Protein AF-A0AAQ4DH46-F1 (afdb_monomer)

InterPro domains:
  IPR059010 Transmembrane protein 179/179B [PF26158] (30-168)

Foldseek 3Di:
DVVVVVVVVVLVVLLVVLVVLLVVLVVVVVVVVVLCVLLVDDPQFAQFQKQWAWAQDPVPLFIDTPPVPIRTDDSVLVVLLNCLSVVSNVVSVVSNVVSVVLPDDPPDDDPVNPVVVVVVVVVNVVVVVVSVVSVVVSVVRRVNRVVNSLVSVVVNCVVRRQDPVRDHGHHPRVSVVVVNVVVVVVDDPVPDDDPVPCPDDPPVVVVLVVVVVVCVVVVDDQFDKDWDDDPPPQDIDIDHDHPPPPVPLVVQVVVCVVLPHPDSDDADPVSVVSSVVSVVVNVPD

Sequence (285 aa):
MPEHRNLSVWRATHVLIYVCSIGTSLGALLSYRNMNSSLETTMGKCMLYTHPWVELNVKTGNCRIDLARTEWGGDGLCNFVLFALLASFVYGIISVWFFIMCAPSRSVPEDDSIVHVWKIVPPATALSTLLALLTFIMAWLVTSGVNTFFHELEARVQRNCTTRAGGPAAWENDSVATLYNERLTTQDDNFNVAFNDSKKSLDGPKTLKKLQEKVQEQTAPNNTIFYLFTNTNTSAAVVTFDPQGNSHHFARNAMSLIFGSIRQWGFDRSDKKYMKQTFARCHGN

Radius of gyration: 26.5 Å; Cα contacts (8 Å, |Δi|>4): 219; chains: 1; bounding box: 58×56×71 Å

Solvent-accessible surface area (backbone atoms only — not comparable to full-atom values): 16488 Å² total; per-residue (Å²): 126,71,66,65,59,52,53,54,51,53,51,53,50,50,45,50,53,30,52,51,46,29,52,52,30,51,49,51,51,50,52,51,50,48,55,44,53,50,68,70,48,63,95,85,63,19,65,47,54,18,49,62,31,54,43,53,39,85,88,79,68,23,29,41,72,42,75,86,71,29,46,62,22,59,58,69,58,46,52,48,44,52,47,48,37,50,51,49,31,54,46,23,52,53,51,41,51,50,56,60,70,68,48,80,64,98,81,66,78,70,84,68,55,64,73,56,50,67,70,49,47,58,62,52,49,54,52,51,52,52,49,53,50,49,49,49,53,39,51,51,52,50,55,51,14,48,50,48,22,52,55,42,37,50,60,35,41,63,71,52,31,56,44,99,82,73,48,82,61,47,53,69,47,65,56,55,41,51,59,51,48,63,54,51,76,74,60,76,89,79,78,74,81,84,58,94,84,51,92,86,57,86,54,61,70,64,50,52,49,54,49,50,55,48,52,67,72,65,72,60,60,94,75,56,76,48,78,47,79,50,98,56,100,57,51,75,52,79,55,78,62,65,96,82,76,66,55,68,63,51,56,48,40,52,49,24,50,78,46,73,30,94,49,76,89,62,76,52,77,63,42,52,50,47,34,49,52,54,51,41,58,52,68,75,111

Mean predicted aligned error: 15.35 Å

pLDDT: mean 75.09, std 15.21, range [40.09, 94.75]

Organism: Amblyomma americanum (NCBI:txid6943)

Secondary structure (DSSP, 8-state):
-HHHHHHHHHHHHHHHHHHHHHHHHHHHHHHHHHHHHHTT--TT-EEEEEE--EEE-TTT--EEE-TTT-EEEPHHHHHHHHHHHHHHHHHHHHHHHHHHHTSPPTTS-GGGHHHHHHHHHHHHHHHHHHHHHHHHHHHHHHHHHHHHHHHHHHHHHHHHS--TT-PPPPBSSHHHHHHHHHHHTT--TT-----TT-SSS--HHHHHHHHHHHHHHTTPPTTPEEEEE-SSTT-EEEEE--TTS-HHHHHHHHHHHHTT---SS---HHHHHHH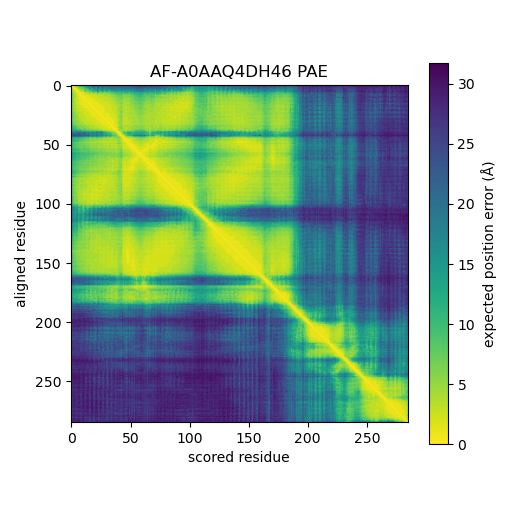HHHHHHHTT-

Structure (mmCIF, N/CA/C/O backbone):
data_AF-A0AAQ4DH46-F1
#
_entry.id   AF-A0AAQ4DH46-F1
#
loop_
_atom_site.group_PDB
_atom_site.id
_atom_site.type_symbol
_atom_site.label_atom_id
_atom_site.label_alt_id
_atom_site.label_comp_id
_atom_site.label_asym_id
_atom_site.label_entity_id
_atom_site.label_seq_id
_atom_site.pdbx_PDB_ins_code
_atom_site.Cartn_x
_atom_site.Cartn_y
_atom_site.Cartn_z
_atom_site.occupancy
_atom_site.B_iso_or_equiv
_atom_site.auth_seq_id
_atom_site.auth_comp_id
_atom_site.auth_asym_id
_atom_site.auth_atom_id
_atom_site.pdbx_PDB_model_num
ATOM 1 N N . MET A 1 1 ? 23.635 17.558 -35.532 1.00 49.00 1 MET A N 1
ATOM 2 C CA . MET A 1 1 ? 24.055 17.402 -34.116 1.00 49.00 1 MET A CA 1
ATOM 3 C C . MET A 1 1 ? 22.956 17.463 -33.026 1.00 49.00 1 MET A C 1
ATOM 5 O O . MET A 1 1 ? 23.300 17.122 -31.900 1.00 49.00 1 MET A O 1
ATOM 9 N N . PRO A 1 2 ? 21.665 17.808 -33.253 1.00 57.28 2 PRO A N 1
ATOM 10 C CA . PRO A 1 2 ? 20.650 17.721 -32.182 1.00 57.28 2 PRO A CA 1
ATOM 11 C C . PRO A 1 2 ? 20.177 16.284 -31.867 1.00 57.28 2 PRO A C 1
ATOM 13 O O . PRO A 1 2 ? 19.697 16.025 -30.767 1.00 57.28 2 PRO A O 1
ATOM 16 N N . GLU A 1 3 ? 20.357 15.339 -32.792 1.00 59.88 3 GLU A N 1
ATOM 17 C CA . GLU A 1 3 ? 19.870 13.953 -32.676 1.00 59.88 3 GLU A CA 1
ATOM 18 C C . GLU A 1 3 ? 20.561 13.136 -31.570 1.00 59.88 3 GLU A C 1
ATOM 20 O O . GLU A 1 3 ? 19.896 12.477 -30.770 1.00 59.88 3 GLU A O 1
ATOM 25 N N . HIS A 1 4 ? 21.888 13.254 -31.437 1.00 60.03 4 HIS A N 1
ATOM 26 C CA . HIS A 1 4 ? 22.664 12.530 -30.416 1.00 60.03 4 HIS A CA 1
ATOM 27 C C . HIS A 1 4 ? 22.323 12.930 -28.982 1.00 60.03 4 HIS A C 1
ATOM 29 O O . HIS A 1 4 ? 22.273 12.088 -28.081 1.00 60.03 4 HIS A O 1
ATOM 35 N N . ARG A 1 5 ? 22.049 14.221 -28.756 1.00 68.31 5 ARG A N 1
ATOM 36 C CA . ARG A 1 5 ? 21.669 14.716 -27.427 1.00 68.31 5 ARG A CA 1
ATOM 37 C C . ARG A 1 5 ? 20.327 14.130 -26.991 1.00 68.31 5 ARG A C 1
ATOM 39 O O . ARG A 1 5 ? 20.172 13.770 -25.827 1.00 68.31 5 ARG A O 1
ATOM 46 N N . ASN A 1 6 ? 19.392 13.983 -27.927 1.00 74.75 6 ASN A N 1
ATOM 47 C CA . ASN A 1 6 ? 18.064 13.442 -27.651 1.00 74.75 6 ASN A CA 1
ATOM 48 C C . ASN A 1 6 ? 18.115 11.943 -27.311 1.00 74.75 6 ASN A C 1
ATOM 50 O O . ASN A 1 6 ? 17.430 11.513 -26.387 1.00 74.75 6 ASN A O 1
ATOM 54 N N . LEU A 1 7 ? 18.983 11.168 -27.973 1.00 72.25 7 LEU A N 1
ATOM 55 C CA . LEU A 1 7 ? 19.179 9.739 -27.687 1.00 72.25 7 LEU A CA 1
ATOM 56 C C . LEU A 1 7 ? 19.767 9.484 -26.291 1.00 72.25 7 LEU A C 1
ATOM 58 O O . LEU A 1 7 ? 19.299 8.600 -25.574 1.00 72.25 7 LEU A O 1
ATOM 62 N N . SER A 1 8 ? 20.775 10.262 -25.886 1.00 77.38 8 SER A N 1
ATOM 63 C CA . SER A 1 8 ? 21.389 10.135 -24.556 1.00 77.38 8 SER A CA 1
ATOM 64 C C . SER A 1 8 ? 20.397 10.461 -23.434 1.00 77.38 8 SER A C 1
ATOM 66 O O . SER A 1 8 ? 20.253 9.688 -22.485 1.00 77.38 8 SER A O 1
ATOM 68 N N . VAL A 1 9 ? 19.643 11.558 -23.583 1.00 83.12 9 VAL A N 1
ATOM 69 C CA . VAL A 1 9 ? 18.596 11.947 -22.626 1.00 83.12 9 VAL A CA 1
ATOM 70 C C . VAL A 1 9 ? 17.508 10.878 -22.550 1.00 83.12 9 VAL A C 1
ATOM 72 O O . VAL A 1 9 ? 17.160 10.450 -21.456 1.00 83.12 9 VAL A O 1
ATOM 75 N N . TRP A 1 10 ? 17.026 10.383 -23.694 1.00 79.75 10 TRP A N 1
ATOM 76 C CA . TRP A 1 10 ? 16.004 9.337 -23.748 1.00 79.75 10 TRP A CA 1
ATOM 77 C C . TRP A 1 10 ? 16.427 8.067 -22.997 1.00 79.75 10 TRP A C 1
ATOM 79 O O . TRP A 1 10 ? 15.645 7.529 -22.210 1.00 79.75 10 TRP A O 1
ATOM 89 N N . ARG A 1 11 ? 17.676 7.616 -23.174 1.00 78.56 11 ARG A N 1
ATOM 90 C CA . ARG A 1 11 ? 18.222 6.458 -22.446 1.00 78.56 11 ARG A CA 1
ATOM 91 C C . ARG A 1 11 ? 18.302 6.712 -20.946 1.00 78.56 11 ARG A C 1
ATOM 93 O O . ARG A 1 11 ? 17.847 5.875 -20.170 1.00 78.56 11 ARG A O 1
ATOM 100 N N . ALA A 1 12 ? 18.842 7.863 -20.543 1.00 85.31 12 ALA A N 1
ATOM 101 C CA . ALA A 1 12 ? 18.939 8.236 -19.135 1.00 85.31 12 ALA A CA 1
ATOM 102 C C . ALA A 1 12 ? 17.554 8.267 -18.467 1.00 85.31 12 ALA A C 1
ATOM 104 O O . ALA A 1 12 ? 17.392 7.756 -17.360 1.00 85.31 12 ALA A O 1
ATOM 105 N N . THR A 1 13 ? 16.540 8.784 -19.166 1.00 85.25 13 THR A N 1
ATOM 106 C CA . THR A 1 13 ? 15.151 8.777 -18.696 1.00 85.25 13 THR A CA 1
ATOM 107 C C . THR A 1 13 ? 14.614 7.357 -18.508 1.00 85.25 13 THR A C 1
ATOM 109 O O . THR A 1 13 ? 14.038 7.079 -17.461 1.00 85.25 13 THR A O 1
ATOM 112 N N . HIS A 1 14 ? 14.831 6.438 -19.457 1.00 83.19 14 HIS A N 1
ATOM 113 C CA . HIS A 1 14 ? 14.371 5.047 -19.320 1.00 83.19 14 HIS A CA 1
ATOM 114 C C . HIS A 1 14 ? 15.037 4.336 -18.144 1.00 83.19 14 HIS A C 1
ATOM 116 O O . HIS A 1 14 ? 14.348 3.720 -17.334 1.00 83.19 14 HIS A O 1
ATOM 122 N N . VAL A 1 15 ? 16.361 4.460 -18.008 1.00 87.19 15 VAL A N 1
ATOM 123 C CA . VAL A 1 15 ? 17.099 3.873 -16.879 1.00 87.19 15 VAL A CA 1
ATOM 124 C C . VAL A 1 15 ? 16.559 4.405 -15.552 1.00 87.19 15 VAL A C 1
ATOM 126 O O . VAL A 1 15 ? 16.298 3.617 -14.648 1.00 87.19 15 VAL A O 1
ATOM 129 N N . LEU A 1 16 ? 16.321 5.716 -15.446 1.00 89.44 16 LEU A N 1
ATOM 130 C CA . LEU A 1 16 ? 15.764 6.321 -14.237 1.00 89.44 16 LEU A CA 1
ATOM 131 C C . LEU A 1 16 ? 14.358 5.788 -13.926 1.00 89.44 16 LEU A C 1
ATOM 133 O O . LEU A 1 16 ? 14.096 5.424 -12.784 1.00 89.44 16 LEU A O 1
ATOM 137 N N . ILE A 1 17 ? 13.483 5.673 -14.931 1.00 86.69 17 ILE A N 1
ATOM 138 C CA . ILE A 1 17 ? 12.136 5.104 -14.766 1.00 86.69 17 ILE A CA 1
ATOM 139 C C . ILE A 1 17 ? 12.212 3.666 -14.241 1.00 86.69 17 ILE A C 1
ATOM 141 O O . ILE A 1 17 ? 11.520 3.334 -13.279 1.00 86.69 17 ILE A O 1
ATOM 145 N N . TYR A 1 18 ? 13.066 2.819 -14.821 1.00 87.88 18 TYR A N 1
ATOM 146 C CA . TYR A 1 18 ? 13.197 1.434 -14.367 1.00 87.88 18 TYR A CA 1
ATOM 147 C C . TYR A 1 18 ? 13.798 1.329 -12.964 1.00 87.88 18 TYR A C 1
ATOM 149 O O . TYR A 1 18 ? 13.312 0.533 -12.166 1.00 87.88 18 TYR A O 1
ATOM 157 N N . VAL A 1 19 ? 14.790 2.154 -12.617 1.00 90.81 19 VAL A N 1
ATOM 158 C CA . VAL A 1 19 ? 15.341 2.206 -11.252 1.00 90.81 19 VAL A CA 1
ATOM 159 C C . VAL A 1 19 ? 14.270 2.629 -10.245 1.00 90.81 19 VAL A C 1
ATOM 161 O O . VAL A 1 19 ? 14.136 1.998 -9.195 1.00 90.81 19 VAL A O 1
ATOM 164 N N . CYS A 1 20 ? 13.457 3.636 -10.574 1.00 88.50 20 CYS A N 1
ATOM 165 C CA . CYS A 1 20 ? 12.306 4.009 -9.756 1.00 88.50 20 CYS A CA 1
ATOM 166 C C . CYS A 1 20 ? 11.315 2.845 -9.623 1.00 88.50 20 CYS A C 1
ATOM 168 O O . CYS A 1 20 ? 10.881 2.565 -8.512 1.00 88.50 20 CYS A O 1
ATOM 170 N N . SER A 1 21 ? 11.013 2.130 -10.712 1.00 87.88 21 SER A N 1
ATOM 171 C CA . SER A 1 21 ? 10.126 0.956 -10.705 1.00 87.88 21 SER A CA 1
ATOM 172 C C . SER A 1 21 ? 10.649 -0.179 -9.820 1.00 87.88 21 SER A C 1
ATOM 174 O O . SER A 1 21 ? 9.876 -0.818 -9.107 1.00 87.88 21 SER A O 1
ATOM 176 N N . ILE A 1 22 ? 11.961 -0.433 -9.829 1.00 90.38 22 ILE A N 1
ATOM 177 C CA . ILE A 1 22 ? 12.611 -1.408 -8.940 1.00 90.38 22 ILE A CA 1
ATOM 178 C C . ILE A 1 22 ? 12.431 -0.973 -7.483 1.00 90.38 22 ILE A C 1
ATOM 180 O O . ILE A 1 22 ? 11.994 -1.770 -6.652 1.00 90.38 22 ILE A O 1
ATOM 184 N N . GLY A 1 23 ? 12.732 0.294 -7.183 1.00 90.75 23 GLY A N 1
ATOM 185 C CA . GLY A 1 23 ? 12.616 0.853 -5.838 1.00 90.75 23 GLY A CA 1
ATOM 186 C C . GLY A 1 23 ? 11.186 0.805 -5.299 1.00 90.75 23 GLY A C 1
ATOM 187 O O . GLY A 1 23 ? 10.972 0.360 -4.173 1.00 90.75 23 GLY A O 1
ATOM 188 N N . THR A 1 24 ? 10.196 1.195 -6.106 1.00 88.31 24 THR A N 1
ATOM 189 C CA . THR A 1 24 ? 8.781 1.147 -5.711 1.00 88.31 24 THR A CA 1
ATOM 190 C C . THR A 1 24 ? 8.278 -0.284 -5.559 1.00 88.31 24 THR A C 1
ATOM 192 O O . THR A 1 24 ? 7.563 -0.560 -4.602 1.00 88.31 24 THR A O 1
ATOM 195 N N . SER A 1 25 ? 8.685 -1.212 -6.433 1.00 88.88 25 SER A N 1
ATOM 196 C CA . SER A 1 25 ? 8.299 -2.628 -6.327 1.00 88.88 25 SER A CA 1
ATOM 197 C C . SER A 1 25 ? 8.875 -3.275 -5.064 1.00 88.88 25 SER A C 1
ATOM 199 O O . SER A 1 25 ? 8.163 -3.988 -4.359 1.00 88.88 25 SER A O 1
ATOM 201 N N . LEU A 1 26 ? 10.140 -2.987 -4.735 1.00 90.06 26 LEU A N 1
ATOM 202 C CA . LEU A 1 26 ? 10.772 -3.461 -3.502 1.00 90.06 26 LEU A CA 1
ATOM 203 C C . LEU A 1 26 ? 10.108 -2.849 -2.263 1.00 90.06 26 LEU A C 1
ATOM 205 O O . LEU A 1 26 ? 9.804 -3.572 -1.317 1.00 90.06 26 LEU A O 1
ATOM 209 N N . GLY A 1 27 ? 9.844 -1.540 -2.282 1.00 89.81 27 GLY A N 1
ATOM 210 C CA . GLY A 1 27 ? 9.128 -0.853 -1.208 1.00 89.81 27 GLY A CA 1
ATOM 211 C C . GLY A 1 27 ? 7.743 -1.454 -0.975 1.00 89.81 27 GLY A C 1
ATOM 212 O O . GLY A 1 27 ? 7.423 -1.826 0.148 1.00 89.81 27 GLY A O 1
ATOM 213 N N . ALA A 1 28 ? 6.962 -1.649 -2.039 1.00 87.62 28 ALA A N 1
ATOM 214 C CA . ALA A 1 28 ? 5.643 -2.270 -1.965 1.00 87.62 28 ALA A CA 1
ATOM 215 C C . ALA A 1 28 ? 5.703 -3.709 -1.429 1.00 87.62 28 ALA A C 1
ATOM 217 O O . ALA A 1 28 ? 4.886 -4.077 -0.589 1.00 87.62 28 ALA A O 1
ATOM 218 N N . LEU A 1 29 ? 6.691 -4.507 -1.850 1.00 87.12 29 LEU A N 1
ATOM 219 C CA . LEU A 1 29 ? 6.891 -5.867 -1.345 1.00 87.12 29 LEU A CA 1
ATOM 220 C C . LEU A 1 29 ? 7.207 -5.879 0.157 1.00 87.12 29 LEU A C 1
ATOM 222 O O . LEU A 1 29 ? 6.647 -6.686 0.900 1.00 87.12 29 LEU A O 1
ATOM 226 N N . LEU A 1 30 ? 8.088 -4.982 0.609 1.00 89.44 30 LEU A N 1
ATOM 227 C CA . LEU A 1 30 ? 8.442 -4.850 2.021 1.00 89.44 30 LEU A CA 1
ATOM 228 C C . LEU A 1 30 ? 7.252 -4.365 2.852 1.00 89.44 30 LEU A C 1
ATOM 230 O O . LEU A 1 30 ? 6.969 -4.963 3.886 1.00 89.44 30 LEU A O 1
ATOM 234 N N . SER A 1 31 ? 6.519 -3.349 2.389 1.00 88.06 31 SER A N 1
ATOM 235 C CA . SER A 1 31 ? 5.307 -2.855 3.053 1.00 88.06 31 SER A CA 1
ATOM 236 C C . SER A 1 31 ? 4.237 -3.938 3.149 1.00 88.06 31 SER A C 1
ATOM 238 O O . SER A 1 31 ? 3.673 -4.146 4.220 1.00 88.06 31 SER A O 1
ATOM 240 N N . TYR A 1 32 ? 4.001 -4.674 2.061 1.00 84.31 32 TYR A N 1
ATOM 241 C CA . TYR A 1 32 ? 3.041 -5.772 2.035 1.00 84.31 32 TYR A CA 1
ATOM 242 C C . TYR A 1 32 ? 3.432 -6.886 3.015 1.00 84.31 32 TYR A C 1
ATOM 244 O O . TYR A 1 32 ? 2.607 -7.352 3.799 1.00 84.31 32 TYR A O 1
ATOM 252 N N . ARG A 1 33 ? 4.712 -7.274 3.034 1.00 84.25 33 ARG A N 1
ATOM 253 C CA . ARG A 1 33 ? 5.225 -8.286 3.964 1.00 84.25 33 ARG A CA 1
ATOM 254 C C . ARG A 1 33 ? 5.163 -7.824 5.419 1.00 84.25 33 ARG A C 1
ATOM 256 O O . ARG A 1 33 ? 4.822 -8.627 6.282 1.00 84.25 33 ARG A O 1
ATOM 263 N N . ASN A 1 34 ? 5.481 -6.558 5.684 1.00 85.00 34 ASN A N 1
ATOM 264 C CA . ASN A 1 34 ? 5.406 -5.978 7.021 1.00 85.00 34 ASN A CA 1
ATOM 265 C C . ASN A 1 34 ? 3.963 -5.993 7.535 1.00 85.00 34 ASN A C 1
ATOM 267 O O . ASN A 1 34 ? 3.711 -6.505 8.617 1.00 85.00 34 ASN A O 1
ATOM 271 N N . MET A 1 35 ? 3.012 -5.548 6.710 1.00 80.81 35 MET A N 1
ATOM 272 C CA . MET A 1 35 ? 1.585 -5.586 7.029 1.00 80.81 35 MET A CA 1
ATOM 273 C C . MET A 1 35 ? 1.096 -7.015 7.315 1.00 80.81 35 MET A C 1
ATOM 275 O O . MET A 1 35 ? 0.406 -7.246 8.305 1.00 80.81 35 MET A O 1
ATOM 279 N N . ASN A 1 36 ? 1.511 -7.992 6.501 1.00 80.00 36 ASN A N 1
ATOM 280 C CA . ASN A 1 36 ? 1.147 -9.395 6.715 1.00 80.00 36 ASN A CA 1
ATOM 281 C C . ASN A 1 36 ? 1.734 -9.959 8.023 1.00 80.00 36 ASN A C 1
ATOM 283 O O . ASN A 1 36 ? 1.078 -10.727 8.728 1.00 80.00 36 ASN A O 1
ATOM 287 N N . SER A 1 37 ? 2.959 -9.543 8.367 1.00 80.81 37 SER A N 1
ATOM 288 C CA . SER A 1 37 ? 3.618 -9.897 9.627 1.00 80.81 37 SER A CA 1
ATOM 289 C C . SER A 1 37 ? 2.942 -9.260 10.843 1.00 80.81 37 SER A C 1
ATOM 291 O O . SER A 1 37 ? 2.858 -9.910 11.881 1.00 80.81 37 SER A O 1
ATOM 293 N N . SER A 1 38 ? 2.456 -8.018 10.737 1.00 78.00 38 SER A N 1
ATOM 294 C CA . SER A 1 38 ? 1.770 -7.318 11.833 1.00 78.00 38 SER A CA 1
ATOM 295 C C . SER A 1 38 ? 0.478 -8.009 12.262 1.00 78.00 38 SER A C 1
ATOM 297 O O . SER A 1 38 ? 0.108 -7.921 13.428 1.00 78.00 38 SER A O 1
ATOM 299 N N . LEU A 1 39 ? -0.189 -8.721 11.352 1.00 74.38 39 LEU A N 1
ATOM 300 C CA . LEU A 1 39 ? -1.404 -9.482 11.654 1.00 74.38 39 LEU A CA 1
ATOM 301 C C . LEU A 1 39 ? -1.131 -10.880 12.235 1.00 74.38 39 LEU A C 1
ATOM 303 O O . LEU A 1 39 ? -2.067 -11.666 12.357 1.00 74.38 39 LEU A O 1
ATOM 307 N N . GLU A 1 40 ? 0.132 -11.218 12.535 1.00 70.19 40 GLU A N 1
ATOM 308 C CA . GLU A 1 40 ? 0.567 -12.557 12.982 1.00 70.19 40 GLU A CA 1
ATOM 309 C C . GLU A 1 40 ? 0.062 -13.694 12.084 1.00 70.19 40 GLU A C 1
ATOM 311 O O . GLU A 1 40 ? -0.009 -14.864 12.471 1.00 70.19 40 GLU A O 1
ATOM 316 N N . THR A 1 41 ? -0.289 -13.363 10.843 1.00 62.47 41 THR A N 1
ATOM 317 C CA . THR A 1 41 ? -0.767 -14.361 9.907 1.00 62.47 41 THR A CA 1
ATOM 318 C C . THR A 1 41 ? 0.405 -15.250 9.549 1.00 62.47 41 THR A C 1
ATOM 320 O O . THR A 1 41 ? 1.448 -14.801 9.066 1.00 62.47 41 THR A O 1
ATOM 323 N N . THR A 1 42 ? 0.246 -16.549 9.788 1.00 60.50 42 THR A N 1
ATOM 324 C CA . THR A 1 42 ? 1.109 -17.524 9.130 1.00 60.50 42 THR A CA 1
ATOM 325 C C . THR A 1 42 ? 1.043 -17.240 7.628 1.00 60.50 42 THR A C 1
ATOM 327 O O . THR A 1 42 ? -0.031 -16.965 7.096 1.00 60.50 42 THR A O 1
ATOM 330 N N . MET A 1 43 ? 2.204 -17.247 6.963 1.00 54.22 43 MET A N 1
ATOM 331 C CA . MET A 1 43 ? 2.473 -16.744 5.597 1.00 54.22 43 MET A CA 1
ATOM 332 C C . MET A 1 43 ? 1.544 -17.254 4.468 1.00 54.22 43 MET A C 1
ATOM 334 O O . MET A 1 43 ? 1.752 -16.902 3.313 1.00 54.22 43 MET A O 1
ATOM 338 N N . GLY A 1 44 ? 0.545 -18.085 4.769 1.00 68.00 44 GLY A N 1
ATOM 339 C CA . GLY A 1 44 ? -0.424 -18.633 3.827 1.00 68.00 44 GLY A CA 1
ATOM 340 C C . GLY A 1 44 ? -1.820 -18.011 3.877 1.00 68.00 44 GLY A C 1
ATOM 341 O O . GLY A 1 44 ? -2.727 -18.615 3.324 1.00 68.00 44 GLY A O 1
ATOM 342 N N . LYS A 1 45 ? -2.046 -16.877 4.556 1.00 84.75 45 LYS A N 1
ATOM 343 C CA . LYS A 1 45 ? -3.357 -16.203 4.551 1.00 84.75 45 LYS A CA 1
ATOM 344 C C . LYS A 1 45 ? -3.310 -14.873 3.805 1.00 84.75 45 LYS A C 1
ATOM 346 O O . LYS A 1 45 ? -2.385 -14.087 3.979 1.00 84.75 45 LYS A O 1
ATOM 351 N N . CYS A 1 46 ? -4.313 -14.638 2.961 1.00 89.62 46 CYS A N 1
ATOM 352 C CA . CYS A 1 46 ? -4.400 -13.450 2.124 1.00 89.62 46 CYS A CA 1
ATOM 353 C C . CYS A 1 46 ? -5.231 -12.362 2.808 1.00 89.62 46 CYS A C 1
ATOM 355 O O . CYS A 1 46 ? -6.441 -12.511 2.929 1.00 89.62 46 CYS A O 1
ATOM 357 N N . MET A 1 47 ? -4.600 -11.258 3.219 1.00 89.31 47 MET A N 1
ATOM 358 C CA . MET A 1 47 ? -5.287 -10.136 3.880 1.00 89.31 47 MET A CA 1
ATOM 359 C C . MET A 1 47 ? -6.248 -9.372 2.949 1.00 89.31 47 MET A C 1
ATOM 361 O O . MET A 1 47 ? -7.219 -8.766 3.401 1.00 89.31 47 MET A O 1
ATOM 365 N N . LEU A 1 48 ? -6.003 -9.379 1.639 1.00 92.00 48 LEU A N 1
ATOM 366 C CA . LEU A 1 48 ? -6.809 -8.617 0.683 1.00 92.00 48 LEU A CA 1
ATOM 367 C C . LEU A 1 48 ? -8.248 -9.144 0.639 1.00 92.00 48 LEU A C 1
ATOM 369 O O . LEU A 1 48 ? -8.447 -10.341 0.452 1.00 92.00 48 LEU A O 1
ATOM 373 N N . TYR A 1 49 ? -9.234 -8.249 0.778 1.00 94.25 49 TYR A N 1
ATOM 374 C CA . TYR A 1 49 ? -10.662 -8.603 0.863 1.00 94.25 49 TYR A CA 1
ATOM 375 C C . TYR A 1 49 ? -10.989 -9.571 2.013 1.00 94.25 49 TYR A C 1
ATOM 377 O O . TYR A 1 49 ? -11.915 -10.370 1.918 1.00 94.25 49 TYR A O 1
ATOM 385 N N . THR A 1 50 ? -10.218 -9.520 3.100 1.00 93.00 50 THR A N 1
ATOM 386 C CA . THR A 1 50 ? -10.503 -10.302 4.308 1.00 93.00 50 THR A CA 1
ATOM 387 C C . THR A 1 50 ? -11.674 -9.699 5.075 1.00 93.00 50 THR A C 1
ATOM 389 O O . THR A 1 50 ? -11.751 -8.479 5.229 1.00 93.00 50 THR A O 1
ATOM 392 N N . HIS A 1 51 ? -12.533 -10.558 5.626 1.00 94.75 51 HIS A N 1
ATOM 393 C CA . HIS A 1 51 ? -13.573 -10.179 6.579 1.00 94.75 51 HIS A CA 1
ATOM 394 C C . HIS A 1 51 ? -13.119 -10.550 8.004 1.00 94.75 51 HIS A C 1
ATOM 396 O O . HIS A 1 51 ? -13.340 -11.684 8.449 1.00 94.75 51 HIS A O 1
ATOM 402 N N . PRO A 1 52 ? -12.456 -9.627 8.736 1.00 93.25 52 PRO A N 1
ATOM 403 C CA . PRO A 1 52 ? -11.885 -9.922 10.049 1.00 93.25 52 PRO A CA 1
ATOM 404 C C . PRO A 1 52 ? -12.972 -10.293 11.056 1.00 93.25 52 PRO A C 1
ATOM 406 O O . PRO A 1 52 ? -14.013 -9.648 11.125 1.00 93.25 52 PRO A O 1
ATOM 409 N N . TRP A 1 53 ? -12.756 -11.312 11.883 1.00 94.06 53 TRP A N 1
ATOM 410 C CA . TRP A 1 53 ? -13.640 -11.580 13.020 1.00 94.06 53 TRP A CA 1
ATOM 411 C C . TRP A 1 53 ? -13.093 -10.877 14.260 1.00 94.06 53 TRP A C 1
ATOM 413 O O . TRP A 1 53 ? -11.997 -11.193 14.704 1.00 94.06 53 TRP A O 1
ATOM 423 N N . VAL A 1 54 ? -13.832 -9.913 14.811 1.00 93.69 54 VAL A N 1
ATOM 424 C CA . VAL A 1 54 ? -13.405 -9.143 15.992 1.00 93.69 54 VAL A CA 1
ATOM 425 C C . VAL A 1 54 ? -14.261 -9.538 17.183 1.00 93.69 54 VAL A C 1
ATOM 427 O O . VAL A 1 54 ? -15.490 -9.557 17.079 1.00 93.69 54 VAL A O 1
ATOM 430 N N . GLU A 1 55 ? -13.624 -9.823 18.313 1.00 92.81 55 GLU A N 1
ATOM 431 C CA . GLU A 1 55 ? -14.301 -10.162 19.560 1.00 92.81 55 GLU A CA 1
ATOM 432 C C . GLU A 1 55 ? -13.708 -9.424 20.763 1.00 92.81 55 GLU A C 1
ATOM 434 O O . GLU A 1 55 ? -12.524 -9.083 20.800 1.00 92.81 55 GLU A O 1
ATOM 439 N N . LEU A 1 56 ? -14.563 -9.188 21.757 1.00 92.00 56 LEU A N 1
ATOM 440 C CA . LEU A 1 56 ? -14.181 -8.622 23.041 1.00 92.00 56 LEU A CA 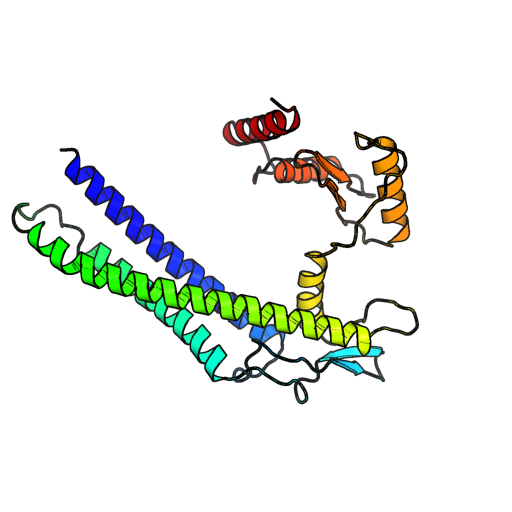1
ATOM 441 C C . LEU A 1 56 ? -13.740 -9.754 23.970 1.00 92.00 56 LEU A C 1
ATOM 443 O O . LEU A 1 56 ? -14.523 -10.648 24.304 1.00 92.00 56 LEU A O 1
ATOM 447 N N . ASN A 1 57 ? -12.494 -9.712 24.421 1.00 90.44 57 ASN A N 1
ATOM 448 C CA . ASN A 1 57 ? -11.996 -10.636 25.421 1.00 90.44 57 ASN A CA 1
ATOM 449 C C . ASN A 1 57 ? -12.668 -10.326 26.764 1.00 90.44 57 ASN A C 1
ATOM 451 O O . ASN A 1 57 ? -12.389 -9.316 27.404 1.00 90.44 57 ASN A O 1
ATOM 455 N N . VAL A 1 58 ? -13.554 -11.217 27.210 1.00 89.38 58 VAL A N 1
ATOM 456 C CA . VAL A 1 58 ? -14.369 -11.024 28.422 1.00 89.38 58 VAL A CA 1
ATOM 457 C C . VAL A 1 58 ? -13.514 -10.858 29.686 1.00 89.38 58 VAL A C 1
ATOM 459 O O . VAL A 1 58 ? -13.960 -10.238 30.647 1.00 89.38 58 VAL A O 1
ATOM 462 N N . LYS A 1 59 ? -12.285 -11.396 29.703 1.00 90.44 59 LYS A N 1
ATOM 463 C CA . LYS A 1 59 ? -11.396 -11.322 30.872 1.00 90.44 59 LYS A CA 1
ATOM 464 C C . LYS A 1 59 ? -10.681 -9.980 30.980 1.00 90.44 59 LYS A C 1
ATOM 466 O O . LYS A 1 59 ? -10.554 -9.454 32.079 1.00 90.44 59 LYS A O 1
ATOM 471 N N . THR A 1 60 ? -10.175 -9.469 29.861 1.00 89.81 60 THR A N 1
ATOM 472 C CA . THR A 1 60 ? -9.362 -8.244 29.830 1.00 89.81 60 THR A CA 1
ATOM 473 C C . THR A 1 60 ? -10.186 -7.007 29.490 1.00 89.81 60 THR A C 1
ATOM 475 O O . THR A 1 60 ? -9.770 -5.901 29.807 1.00 89.81 60 THR A O 1
ATOM 478 N N . GLY A 1 61 ? -11.351 -7.181 28.862 1.00 88.19 61 GLY A N 1
ATOM 479 C CA . GLY A 1 61 ? -12.115 -6.090 28.261 1.00 88.19 61 GLY A CA 1
ATOM 480 C C . GLY A 1 61 ? -11.471 -5.535 26.988 1.00 88.19 61 GLY A C 1
ATOM 481 O O . GLY A 1 61 ? -11.932 -4.512 26.488 1.00 88.19 61 GLY A O 1
ATOM 482 N N . ASN A 1 62 ? -10.429 -6.192 26.464 1.00 91.12 62 ASN A N 1
ATOM 483 C CA . ASN A 1 62 ? -9.719 -5.750 25.271 1.00 91.12 62 ASN A CA 1
ATOM 484 C C . ASN A 1 62 ? -10.266 -6.433 24.019 1.00 91.12 62 ASN A C 1
ATOM 486 O O . ASN A 1 62 ? -10.735 -7.570 24.051 1.00 91.12 62 ASN A O 1
ATOM 490 N N . CYS A 1 63 ? -10.166 -5.744 22.895 1.00 91.88 63 CYS A N 1
ATOM 491 C CA . CYS A 1 63 ? -10.560 -6.240 21.594 1.00 91.88 63 CYS A CA 1
ATOM 492 C C . CYS A 1 63 ? -9.431 -6.972 20.900 1.00 91.88 63 CYS A C 1
ATOM 494 O O . CYS A 1 63 ? -8.280 -6.535 20.898 1.00 91.88 63 CYS A O 1
ATOM 496 N N . ARG A 1 64 ? -9.781 -8.092 20.276 1.00 91.62 64 ARG A N 1
ATOM 497 C CA . ARG A 1 64 ? -8.846 -8.920 19.523 1.00 91.62 64 ARG A CA 1
ATOM 498 C C . ARG A 1 64 ? -9.476 -9.392 18.223 1.00 91.62 64 ARG A C 1
ATOM 500 O O . ARG A 1 64 ? -10.696 -9.530 18.122 1.00 91.62 64 ARG A O 1
ATOM 507 N N . ILE A 1 65 ? -8.629 -9.657 17.235 1.00 91.06 65 ILE A N 1
ATOM 508 C CA . ILE A 1 65 ? -9.035 -10.327 16.000 1.00 91.06 65 ILE A CA 1
ATOM 509 C C . ILE A 1 65 ? -8.909 -11.837 16.227 1.00 91.06 65 ILE A C 1
ATOM 511 O O . ILE A 1 65 ? -7.830 -12.333 16.543 1.00 91.06 65 ILE A O 1
ATOM 515 N N . ASP A 1 66 ? -10.003 -12.573 16.058 1.00 91.38 66 ASP A N 1
ATOM 516 C CA . ASP A 1 66 ? -9.991 -14.033 16.021 1.00 91.38 66 ASP A CA 1
ATOM 517 C C . ASP A 1 66 ? -9.524 -14.492 14.631 1.00 91.38 66 ASP A C 1
ATOM 519 O O . ASP A 1 66 ? -10.289 -14.547 13.661 1.00 91.38 66 ASP A O 1
ATOM 523 N N . LEU A 1 67 ? -8.234 -14.816 14.530 1.00 89.19 67 LEU A N 1
ATOM 524 C CA . LEU A 1 67 ? -7.598 -15.270 13.290 1.00 89.19 67 LEU A CA 1
ATOM 525 C C . LEU A 1 67 ? -8.171 -16.601 12.772 1.00 89.19 67 LEU A C 1
ATOM 527 O O . LEU A 1 67 ? -8.085 -16.868 11.571 1.00 89.19 67 LEU A O 1
ATOM 531 N N . ALA A 1 68 ? -8.757 -17.428 13.646 1.00 89.94 68 ALA A N 1
ATOM 532 C CA . ALA A 1 68 ? -9.313 -18.727 13.276 1.00 89.94 68 ALA A CA 1
ATOM 533 C C . ALA A 1 68 ? -10.699 -18.602 12.630 1.00 89.94 68 ALA A C 1
ATOM 535 O O . ALA A 1 68 ? -11.030 -19.384 11.741 1.00 89.94 68 ALA A O 1
ATOM 536 N N . ARG A 1 69 ? -11.495 -17.613 13.055 1.00 92.94 69 ARG A N 1
ATOM 537 C CA . ARG A 1 69 ? -12.824 -17.316 12.484 1.00 92.94 69 ARG A CA 1
ATOM 538 C C . ARG A 1 69 ? -12.808 -16.278 11.370 1.00 92.94 69 ARG A C 1
ATOM 540 O O . ARG A 1 69 ? -13.822 -16.088 10.706 1.00 92.94 69 ARG A O 1
ATOM 547 N N . THR A 1 70 ? -11.692 -15.584 11.196 1.00 92.75 70 THR A N 1
ATOM 548 C CA . THR A 1 70 ? -11.526 -14.603 10.126 1.00 92.75 70 THR A CA 1
ATOM 549 C C . THR A 1 70 ? -11.626 -15.285 8.761 1.00 92.75 70 THR A C 1
ATOM 551 O O . THR A 1 70 ? -10.929 -16.264 8.486 1.00 92.75 70 THR A O 1
ATOM 554 N N . GLU A 1 71 ? -12.491 -14.754 7.896 1.00 94.69 71 GLU A N 1
ATOM 555 C CA . GLU A 1 71 ? -12.621 -15.212 6.514 1.00 94.69 71 GLU A CA 1
ATOM 556 C C . GLU A 1 71 ? -11.559 -14.511 5.671 1.00 94.69 71 GLU A C 1
ATOM 558 O O . GLU A 1 71 ? -11.652 -13.320 5.369 1.00 94.69 71 GLU A O 1
ATOM 563 N N . TRP A 1 72 ? -10.513 -15.259 5.343 1.00 93.12 72 TRP A N 1
ATOM 564 C CA . TRP A 1 72 ? -9.376 -14.769 4.574 1.00 93.12 72 TRP A CA 1
ATOM 565 C C . TRP A 1 72 ? -9.698 -14.675 3.084 1.00 93.12 72 TRP A C 1
ATOM 567 O O . TRP A 1 72 ? -10.481 -15.465 2.552 1.00 93.12 72 TRP A O 1
ATOM 577 N N . GLY A 1 73 ? -9.037 -13.740 2.403 1.00 92.31 73 GLY A N 1
ATOM 578 C CA . GLY A 1 73 ? -9.088 -13.638 0.950 1.00 92.31 73 GLY A CA 1
ATOM 579 C C . GLY A 1 73 ? -8.550 -14.893 0.255 1.00 92.31 73 GLY A C 1
ATOM 580 O O . GLY A 1 73 ? -7.859 -15.722 0.850 1.00 92.31 73 GLY A O 1
ATOM 581 N N . GLY A 1 74 ? -8.841 -15.026 -1.039 1.00 93.56 74 GLY A N 1
ATOM 582 C CA . GLY A 1 74 ? -8.366 -16.161 -1.830 1.00 93.56 74 GLY A CA 1
ATOM 583 C C . GLY A 1 74 ? -6.853 -16.124 -2.074 1.00 93.56 74 GLY A C 1
ATOM 584 O O . GLY A 1 74 ? -6.316 -15.110 -2.521 1.00 93.56 74 GLY A O 1
ATOM 585 N N . ASP A 1 75 ? -6.175 -17.259 -1.890 1.00 91.25 75 ASP A N 1
ATOM 586 C CA . ASP A 1 75 ? -4.720 -17.389 -2.084 1.00 91.25 75 ASP A CA 1
ATOM 587 C C . ASP A 1 75 ? -4.265 -16.972 -3.490 1.00 91.25 75 ASP A C 1
ATOM 589 O O . ASP A 1 75 ? -3.199 -16.381 -3.662 1.00 91.25 75 ASP A O 1
ATOM 593 N N . GLY A 1 76 ? -5.096 -17.223 -4.509 1.00 92.75 76 GLY A N 1
ATOM 594 C CA . GLY A 1 76 ? -4.823 -16.827 -5.892 1.00 92.75 76 GLY A CA 1
ATOM 595 C C . GLY A 1 76 ? -4.632 -15.318 -6.066 1.00 92.75 76 GLY A C 1
ATOM 596 O O . GLY A 1 76 ? -3.782 -14.899 -6.849 1.00 92.75 76 GLY A O 1
ATOM 597 N N . LEU A 1 77 ? -5.358 -14.502 -5.297 1.00 92.00 77 LEU A N 1
ATOM 598 C CA . LEU A 1 77 ? -5.243 -13.046 -5.346 1.00 92.00 77 LEU A CA 1
ATOM 599 C C . LEU A 1 77 ? -3.892 -12.583 -4.797 1.00 92.00 77 LEU A C 1
ATOM 601 O O . LEU A 1 77 ? -3.192 -11.800 -5.435 1.00 92.00 77 LEU A O 1
ATOM 605 N N . CYS A 1 78 ? -3.500 -13.098 -3.635 1.00 90.19 78 CYS A N 1
ATOM 606 C CA . CYS A 1 78 ? -2.223 -12.748 -3.027 1.00 90.19 78 CYS A CA 1
ATOM 607 C C . CYS A 1 78 ? -1.033 -13.283 -3.826 1.00 90.19 78 CYS A C 1
ATOM 609 O O . CYS A 1 78 ? -0.050 -12.565 -4.009 1.00 90.19 78 CYS A O 1
ATOM 611 N N . ASN A 1 79 ? -1.148 -14.491 -4.381 1.00 91.88 79 ASN A N 1
ATOM 612 C CA . ASN A 1 79 ? -0.155 -15.033 -5.303 1.00 91.88 79 ASN A CA 1
ATOM 613 C C . ASN A 1 79 ? -0.024 -14.165 -6.557 1.00 91.88 79 ASN A C 1
ATOM 615 O O . ASN A 1 79 ? 1.095 -13.911 -6.994 1.00 91.88 79 ASN A O 1
ATOM 619 N N . PHE A 1 80 ? -1.132 -13.655 -7.104 1.00 92.81 80 PHE A N 1
ATOM 620 C CA . PHE A 1 80 ? -1.101 -12.723 -8.230 1.00 92.81 80 PHE A CA 1
ATOM 621 C C . PHE A 1 80 ? -0.398 -11.406 -7.877 1.00 92.81 80 PHE A C 1
ATOM 623 O O . PHE A 1 80 ? 0.472 -10.967 -8.626 1.00 92.81 80 PHE A O 1
ATOM 630 N N . VAL A 1 81 ? -0.721 -10.790 -6.734 1.00 91.75 81 VAL A N 1
ATOM 631 C CA . VAL A 1 81 ? -0.079 -9.541 -6.282 1.00 91.75 81 VAL A CA 1
ATOM 632 C C . VAL A 1 81 ? 1.421 -9.744 -6.066 1.00 91.75 81 VAL A C 1
ATOM 634 O O . VAL A 1 81 ? 2.230 -8.959 -6.565 1.00 91.75 81 VAL A O 1
ATOM 637 N N . LEU A 1 82 ? 1.805 -10.824 -5.381 1.00 90.75 82 LEU A N 1
ATOM 638 C CA . LEU A 1 82 ? 3.204 -11.171 -5.143 1.00 90.75 82 LEU A CA 1
ATOM 639 C C . LEU A 1 82 ? 3.946 -11.441 -6.457 1.00 90.75 82 LEU A C 1
ATOM 641 O O . LEU A 1 82 ? 5.052 -10.937 -6.656 1.00 90.75 82 LEU A O 1
ATOM 645 N N . PHE A 1 83 ? 3.325 -12.193 -7.366 1.00 91.88 83 PHE A N 1
ATOM 646 C CA . PHE A 1 83 ? 3.861 -12.460 -8.695 1.00 91.88 83 PHE A CA 1
ATOM 647 C C . PHE A 1 83 ? 4.054 -11.167 -9.488 1.00 91.88 83 PHE A C 1
ATOM 649 O O . PHE A 1 83 ? 5.127 -10.963 -10.043 1.00 91.88 83 PHE A O 1
ATOM 656 N N . ALA A 1 84 ? 3.065 -10.272 -9.514 1.00 91.12 84 ALA A N 1
ATOM 657 C CA . ALA A 1 84 ? 3.149 -9.008 -10.238 1.00 91.12 84 ALA A CA 1
ATOM 658 C C . ALA A 1 84 ? 4.268 -8.103 -9.692 1.00 91.12 84 ALA A C 1
ATOM 660 O O . ALA A 1 84 ? 5.014 -7.512 -10.475 1.00 91.12 84 ALA A O 1
ATOM 661 N N . LEU A 1 85 ? 4.438 -8.039 -8.365 1.00 90.38 85 LEU A N 1
ATOM 662 C CA . LEU A 1 85 ? 5.541 -7.309 -7.728 1.00 90.38 85 LEU A CA 1
ATOM 663 C C . LEU A 1 85 ? 6.907 -7.908 -8.088 1.00 90.38 85 LEU A C 1
ATOM 665 O O . LEU A 1 85 ? 7.817 -7.174 -8.481 1.00 90.38 85 LEU A O 1
ATOM 669 N N . LEU A 1 86 ? 7.048 -9.234 -8.000 1.00 91.25 86 LEU A N 1
ATOM 670 C CA . LEU A 1 86 ? 8.293 -9.927 -8.331 1.00 91.25 86 LEU A CA 1
ATOM 671 C C . LEU A 1 86 ? 8.626 -9.809 -9.825 1.00 91.25 86 LEU A C 1
ATOM 673 O O . LEU A 1 86 ? 9.769 -9.530 -10.180 1.00 91.25 86 LEU A O 1
ATOM 677 N N . ALA A 1 87 ? 7.632 -9.969 -10.698 1.00 90.19 87 ALA A N 1
ATOM 678 C CA . ALA A 1 87 ? 7.780 -9.825 -12.140 1.00 90.19 87 ALA A CA 1
ATOM 679 C C . ALA A 1 87 ? 8.198 -8.398 -12.519 1.00 90.19 87 ALA A C 1
ATOM 681 O O . ALA A 1 87 ? 9.130 -8.233 -13.302 1.00 90.19 87 ALA A O 1
ATOM 682 N N . SER A 1 88 ? 7.577 -7.373 -11.921 1.00 90.19 88 SER A N 1
ATOM 683 C CA . SER A 1 88 ? 7.963 -5.964 -12.100 1.00 90.19 88 SER A CA 1
ATOM 684 C C . SER A 1 88 ? 9.412 -5.709 -11.665 1.00 90.19 88 SER A C 1
ATOM 686 O O . SER A 1 88 ? 10.181 -5.074 -12.389 1.00 90.19 88 SER A O 1
ATOM 688 N N . PHE A 1 89 ? 9.818 -6.260 -10.518 1.00 91.00 89 PHE A N 1
ATOM 689 C CA . PHE A 1 89 ? 11.184 -6.149 -10.008 1.00 91.00 89 PHE A CA 1
ATOM 690 C C . PHE A 1 89 ? 12.214 -6.808 -10.941 1.00 91.00 89 PHE A C 1
ATOM 692 O O . PHE A 1 89 ? 13.181 -6.161 -11.349 1.00 91.00 89 PHE A O 1
ATOM 699 N N . VAL A 1 90 ? 11.991 -8.071 -11.321 1.00 91.94 90 VAL A N 1
ATOM 700 C CA . VAL A 1 90 ? 12.884 -8.823 -12.220 1.00 91.94 90 VAL A CA 1
ATOM 701 C C . VAL A 1 90 ? 12.960 -8.153 -13.589 1.00 91.94 90 VAL A C 1
ATOM 703 O O . VAL A 1 90 ? 14.053 -7.981 -14.129 1.00 91.94 90 VAL A O 1
ATOM 706 N N . TYR A 1 91 ? 11.821 -7.721 -14.133 1.00 90.25 91 TYR A N 1
ATOM 707 C CA . TYR A 1 91 ? 11.787 -7.009 -15.403 1.00 90.25 91 TYR A CA 1
ATOM 708 C C . TYR A 1 91 ? 12.575 -5.705 -15.343 1.00 90.25 91 TYR A C 1
ATOM 710 O O . TYR A 1 91 ? 13.404 -5.467 -16.215 1.00 90.25 91 TYR A O 1
ATOM 718 N N . GLY A 1 92 ? 12.394 -4.904 -14.288 1.00 89.75 92 GLY A N 1
ATOM 719 C CA . GLY A 1 92 ? 13.161 -3.678 -14.092 1.00 89.75 92 GLY A CA 1
ATOM 720 C C . GLY A 1 92 ? 14.671 -3.925 -14.143 1.00 89.75 92 GLY A C 1
ATOM 721 O O . GLY A 1 92 ? 15.383 -3.192 -14.828 1.00 89.75 92 GLY A O 1
ATOM 722 N N . ILE A 1 93 ? 15.161 -4.987 -13.492 1.00 90.62 93 ILE A N 1
ATOM 723 C CA . ILE A 1 93 ? 16.586 -5.364 -13.519 1.00 90.62 93 ILE A CA 1
ATOM 724 C C . ILE A 1 93 ? 17.036 -5.735 -14.936 1.00 90.62 93 ILE A C 1
ATOM 726 O O . ILE A 1 93 ? 18.055 -5.224 -15.405 1.00 90.62 93 ILE A O 1
ATOM 730 N N . ILE A 1 94 ? 16.281 -6.597 -15.625 1.00 90.19 94 ILE A N 1
ATOM 731 C CA . ILE A 1 94 ? 16.609 -7.039 -16.989 1.00 90.19 94 ILE A CA 1
ATOM 732 C C . ILE A 1 94 ? 16.624 -5.845 -17.947 1.00 90.19 94 ILE A C 1
ATOM 734 O O . ILE A 1 94 ? 17.557 -5.706 -18.737 1.00 90.19 94 ILE A O 1
ATOM 738 N N . SER A 1 95 ? 15.634 -4.954 -17.857 1.00 86.75 95 SER A N 1
ATOM 739 C CA . SER A 1 95 ? 15.563 -3.746 -18.675 1.00 86.75 95 SER A CA 1
ATOM 740 C C . SER A 1 95 ? 16.756 -2.831 -18.416 1.00 86.75 95 SER A C 1
ATOM 742 O O . SER A 1 95 ? 17.426 -2.444 -19.370 1.00 86.75 95 SER A O 1
ATOM 744 N N . VAL A 1 96 ? 17.080 -2.525 -17.154 1.00 88.56 96 VAL A N 1
ATOM 745 C CA . VAL A 1 96 ? 18.256 -1.701 -16.814 1.00 88.56 96 VAL A CA 1
ATOM 746 C C . VAL A 1 96 ? 19.534 -2.321 -17.374 1.00 88.56 96 VAL A C 1
ATOM 748 O O . VAL A 1 96 ? 20.305 -1.621 -18.030 1.00 88.56 96 VAL A O 1
ATOM 751 N N . TRP A 1 97 ? 19.738 -3.627 -17.180 1.00 88.75 97 TRP A N 1
ATOM 752 C CA . TRP A 1 97 ? 20.900 -4.337 -17.716 1.00 88.75 97 TRP A CA 1
ATOM 753 C C . TRP A 1 97 ? 20.984 -4.223 -19.241 1.00 88.75 97 TRP A C 1
ATOM 755 O O . TRP A 1 97 ? 22.033 -3.865 -19.776 1.00 88.75 97 TRP A O 1
ATOM 765 N N . PHE A 1 98 ? 19.868 -4.438 -19.939 1.00 83.94 98 PHE A N 1
ATOM 766 C CA . PHE A 1 98 ? 19.802 -4.333 -21.393 1.00 83.94 98 PHE A CA 1
ATOM 767 C C . PHE A 1 98 ? 20.131 -2.913 -21.885 1.00 83.94 98 PHE A C 1
ATOM 769 O O . PHE A 1 98 ? 20.939 -2.741 -22.796 1.00 83.94 98 PHE A O 1
ATOM 776 N N . PHE A 1 99 ? 19.576 -1.874 -21.252 1.00 81.00 99 PHE A N 1
ATOM 777 C CA . PHE A 1 99 ? 19.857 -0.480 -21.616 1.00 81.00 99 PHE A CA 1
ATOM 778 C C . PHE A 1 99 ? 21.308 -0.063 -21.342 1.00 81.00 99 PHE A C 1
ATOM 780 O O . PHE A 1 99 ? 21.850 0.748 -22.095 1.00 81.00 99 PHE A O 1
ATOM 787 N N . ILE A 1 100 ? 21.945 -0.621 -20.307 1.00 82.19 100 ILE A N 1
ATOM 788 C CA . ILE A 1 100 ? 23.368 -0.398 -20.016 1.00 82.19 100 ILE A CA 1
ATOM 789 C C . ILE A 1 100 ? 24.245 -1.095 -21.063 1.00 82.19 100 ILE A C 1
ATOM 791 O O . ILE A 1 100 ? 25.156 -0.469 -21.600 1.00 82.19 100 ILE A O 1
ATOM 795 N N . MET A 1 101 ? 23.961 -2.359 -21.392 1.00 79.12 101 MET A N 1
ATOM 796 C CA . MET A 1 101 ? 24.759 -3.143 -22.347 1.00 79.12 101 MET A CA 1
ATOM 797 C C . MET A 1 101 ? 24.616 -2.645 -23.790 1.00 79.12 101 MET A C 1
ATOM 799 O O . MET A 1 101 ? 25.574 -2.685 -24.556 1.00 79.12 101 MET A O 1
ATOM 803 N N . CYS A 1 102 ? 23.439 -2.141 -24.166 1.00 72.31 102 CYS A N 1
ATOM 804 C CA . CYS A 1 102 ? 23.198 -1.548 -25.483 1.00 72.31 102 CYS A CA 1
ATOM 805 C C . CYS A 1 102 ? 23.628 -0.074 -25.584 1.00 72.31 102 CYS A C 1
ATOM 807 O O . CYS A 1 102 ? 23.398 0.561 -26.619 1.00 72.31 102 CYS A O 1
ATOM 809 N N . ALA A 1 103 ? 24.237 0.502 -24.541 1.00 68.00 103 ALA A N 1
ATOM 810 C CA . ALA A 1 103 ? 24.859 1.812 -24.654 1.00 68.00 103 ALA A CA 1
ATOM 811 C C . ALA A 1 103 ? 26.085 1.699 -25.584 1.00 68.00 103 ALA A C 1
ATOM 813 O O . ALA A 1 103 ? 26.961 0.871 -25.340 1.00 68.00 103 ALA A O 1
ATOM 814 N N . PRO A 1 104 ? 26.164 2.497 -26.665 1.00 61.0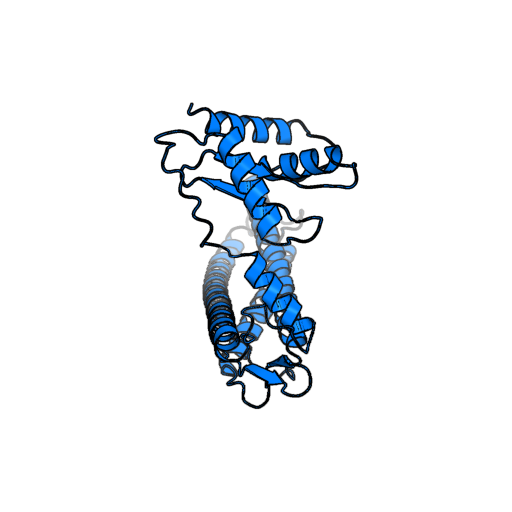3 104 PRO A N 1
ATOM 815 C CA . PRO A 1 104 ? 27.252 2.414 -27.620 1.00 61.03 104 PRO A CA 1
ATOM 816 C C . PRO A 1 104 ? 28.564 2.694 -26.897 1.00 61.03 104 PRO A C 1
ATOM 818 O O . PRO A 1 104 ? 28.768 3.768 -26.323 1.00 61.03 104 PRO A O 1
ATOM 821 N N . SER A 1 105 ? 29.457 1.709 -26.938 1.00 57.47 105 SER A N 1
ATOM 822 C CA . SER A 1 105 ? 30.855 1.922 -26.602 1.00 57.47 105 SER A CA 1
ATOM 823 C C . SER A 1 105 ? 31.406 2.932 -27.609 1.00 57.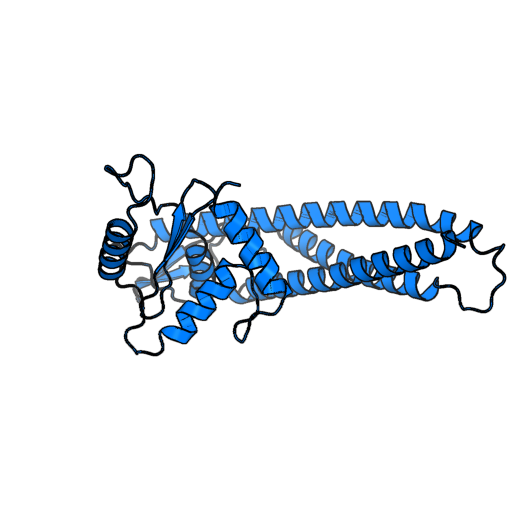47 105 SER A C 1
ATOM 825 O O . SER A 1 105 ? 31.129 2.812 -28.802 1.00 57.47 105 SER A O 1
ATOM 827 N N . ARG A 1 106 ? 32.133 3.956 -27.145 1.00 60.12 106 ARG A N 1
ATOM 828 C CA . ARG A 1 106 ? 32.549 5.160 -27.908 1.00 60.12 106 ARG A CA 1
ATOM 829 C C . ARG A 1 106 ? 33.350 4.905 -29.207 1.00 60.12 106 ARG A C 1
ATOM 831 O O . ARG A 1 106 ? 33.811 5.863 -29.813 1.00 60.12 106 ARG A O 1
ATOM 838 N N . SER A 1 107 ? 33.552 3.657 -29.619 1.00 57.81 107 SER A N 1
ATOM 839 C CA . SER A 1 107 ? 34.508 3.238 -30.645 1.00 57.81 107 SER A CA 1
ATOM 840 C C . SER A 1 107 ? 33.907 2.544 -31.876 1.00 57.81 107 SER A C 1
ATOM 842 O O . SER A 1 107 ? 34.683 2.088 -32.709 1.00 57.81 107 SER A O 1
ATOM 844 N N . VAL A 1 108 ? 32.579 2.413 -32.012 1.00 58.25 108 VAL A N 1
ATOM 845 C CA . VAL A 1 108 ? 31.962 1.704 -33.159 1.00 58.25 108 VAL A CA 1
ATOM 846 C C . VAL A 1 108 ? 31.379 2.702 -34.180 1.00 58.25 108 VAL A C 1
ATOM 848 O O . VAL A 1 108 ? 30.675 3.620 -33.752 1.00 58.25 108 VAL A O 1
ATOM 851 N N . PRO A 1 109 ? 31.656 2.553 -35.495 1.00 58.88 109 PRO A N 1
ATOM 852 C CA . PRO A 1 109 ? 31.138 3.432 -36.553 1.00 58.88 109 PRO A CA 1
ATOM 853 C C . PRO A 1 109 ? 29.600 3.513 -36.569 1.00 58.88 109 PRO A C 1
ATOM 855 O O . PRO A 1 109 ? 28.916 2.515 -36.354 1.00 58.88 109 PRO A O 1
ATOM 858 N N . GLU A 1 110 ? 29.069 4.716 -36.811 1.00 60.38 110 GLU A N 1
ATOM 859 C CA . GLU A 1 110 ? 27.669 5.112 -36.567 1.00 60.38 110 GLU A CA 1
ATOM 860 C C . GLU A 1 110 ? 26.609 4.406 -37.429 1.00 60.38 110 GLU A C 1
ATOM 862 O O . GLU A 1 110 ? 25.482 4.219 -36.952 1.00 60.38 110 GLU A O 1
ATOM 867 N N . ASP A 1 111 ? 26.952 3.991 -38.650 1.00 59.03 111 ASP A N 1
ATOM 868 C CA . ASP A 1 111 ? 25.955 3.683 -39.686 1.00 59.03 111 ASP A CA 1
ATOM 869 C C . ASP A 1 111 ? 25.182 2.369 -39.465 1.00 59.03 111 ASP A C 1
ATOM 871 O O . ASP A 1 111 ? 24.013 2.276 -39.842 1.00 59.03 111 ASP A O 1
ATOM 875 N N . ASP A 1 112 ? 25.748 1.390 -38.752 1.00 58.12 112 ASP A N 1
ATOM 876 C CA . ASP A 1 112 ? 25.053 0.120 -38.471 1.00 58.12 112 ASP A CA 1
ATOM 877 C C . ASP A 1 112 ? 24.171 0.170 -37.208 1.00 58.12 112 ASP A C 1
ATOM 879 O O . ASP A 1 112 ? 23.318 -0.694 -36.984 1.00 58.12 112 ASP A O 1
ATOM 883 N N . SER A 1 113 ? 24.326 1.188 -36.355 1.00 58.66 113 SER A N 1
ATOM 884 C CA . SER A 1 113 ? 23.705 1.184 -35.021 1.00 58.66 113 SER A CA 1
ATOM 885 C C . SER A 1 113 ? 22.205 1.513 -35.031 1.00 58.66 113 SER A C 1
ATOM 887 O O . SER A 1 113 ? 21.442 0.978 -34.221 1.00 58.66 113 SER A O 1
ATOM 889 N N . ILE A 1 114 ? 21.747 2.356 -35.962 1.00 56.22 114 ILE A N 1
ATOM 890 C CA . ILE A 1 114 ? 20.374 2.891 -35.976 1.00 56.22 114 ILE A CA 1
ATOM 891 C C . ILE A 1 114 ? 19.355 1.829 -36.419 1.00 56.22 114 ILE A C 1
ATOM 893 O O . ILE A 1 114 ? 18.259 1.748 -35.858 1.00 56.22 114 ILE A O 1
ATOM 897 N N . VAL A 1 115 ? 19.722 0.959 -37.365 1.00 58.94 115 VAL A N 1
ATOM 898 C CA . VAL A 1 115 ? 18.829 -0.085 -37.906 1.00 58.94 115 VAL A CA 1
ATOM 899 C C . VAL A 1 115 ? 18.533 -1.180 -36.868 1.00 58.94 115 VAL A C 1
ATOM 901 O O . VAL A 1 115 ? 17.459 -1.787 -36.883 1.00 58.94 115 VAL A O 1
ATOM 904 N N . HIS A 1 116 ? 19.441 -1.406 -35.913 1.00 63.09 116 HIS A N 1
ATOM 905 C CA . HIS A 1 116 ? 19.251 -2.396 -34.851 1.00 63.09 116 HIS A CA 1
ATOM 906 C C . HIS A 1 116 ? 18.359 -1.908 -33.7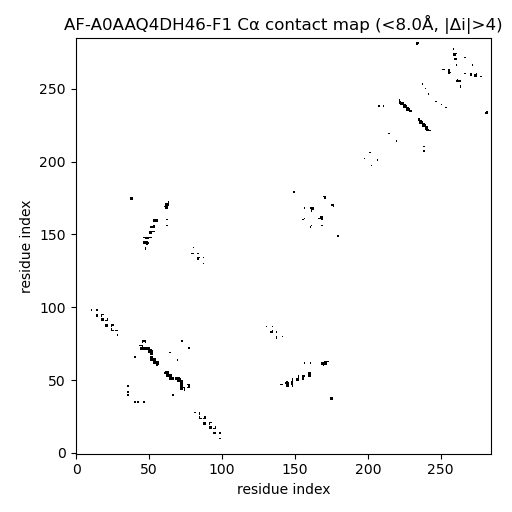02 1.00 63.09 116 HIS A C 1
ATOM 908 O O . HIS A 1 116 ? 17.611 -2.708 -33.137 1.00 63.09 116 HIS A O 1
ATOM 914 N N . VAL A 1 117 ? 18.362 -0.606 -33.391 1.00 68.12 117 VAL A N 1
ATOM 915 C CA . VAL A 1 117 ? 17.560 -0.042 -32.288 1.00 68.12 117 VAL A CA 1
ATOM 916 C C . VAL A 1 117 ? 16.061 -0.219 -32.545 1.00 68.12 117 VAL A C 1
ATOM 918 O O . VAL A 1 117 ? 15.335 -0.693 -31.670 1.00 68.12 117 VAL A O 1
ATOM 921 N N . TRP A 1 118 ? 15.596 0.062 -33.764 1.00 71.69 118 TRP A N 1
ATOM 922 C CA . TRP A 1 118 ? 14.177 -0.030 -34.133 1.00 71.69 118 TRP A CA 1
ATOM 923 C C . TRP A 1 118 ? 13.596 -1.445 -34.098 1.00 71.69 118 TRP A C 1
ATOM 925 O O . TRP A 1 118 ? 12.384 -1.594 -33.996 1.00 71.69 118 TRP A O 1
ATOM 935 N N . LYS A 1 119 ? 14.428 -2.491 -34.137 1.00 77.31 119 LYS A N 1
ATOM 936 C CA . LYS A 1 119 ? 13.959 -3.877 -33.973 1.00 77.31 119 LYS A CA 1
ATOM 937 C C . LYS A 1 119 ? 13.685 -4.229 -32.510 1.00 77.31 119 LYS A C 1
ATOM 939 O O . LYS A 1 119 ? 12.900 -5.131 -32.237 1.00 77.31 119 LYS A O 1
ATOM 944 N N . ILE A 1 120 ? 14.314 -3.513 -31.579 1.00 72.94 120 ILE A N 1
ATOM 945 C CA . ILE A 1 120 ? 14.230 -3.775 -30.139 1.00 72.94 120 ILE A CA 1
ATOM 946 C C . ILE A 1 120 ? 13.155 -2.909 -29.475 1.00 72.94 120 ILE A C 1
ATOM 948 O O . ILE A 1 120 ? 12.509 -3.355 -28.526 1.00 72.94 120 ILE A O 1
ATOM 952 N N . VAL A 1 121 ? 12.934 -1.688 -29.979 1.00 77.06 121 VAL A N 1
ATOM 953 C CA . VAL A 1 121 ? 11.960 -0.759 -29.386 1.00 77.06 121 VAL A CA 1
ATOM 954 C C . VAL A 1 121 ? 10.541 -1.346 -29.342 1.00 77.06 121 VAL A C 1
ATOM 956 O O . VAL A 1 121 ? 9.980 -1.371 -28.250 1.00 77.06 121 VAL A O 1
ATOM 959 N N . PRO A 1 122 ? 9.951 -1.882 -30.431 1.00 82.44 122 PRO A N 1
ATOM 960 C CA . PRO A 1 122 ? 8.558 -2.328 -30.402 1.00 82.44 122 PRO A CA 1
ATOM 961 C C . PRO A 1 122 ? 8.291 -3.487 -29.422 1.00 82.44 122 PRO A C 1
ATOM 963 O O . PRO A 1 122 ? 7.348 -3.365 -28.637 1.00 82.44 122 PRO A O 1
ATOM 966 N N . PRO A 1 123 ? 9.107 -4.566 -29.372 1.00 80.44 123 PRO A N 1
ATOM 967 C CA . PRO A 1 123 ? 8.944 -5.613 -28.360 1.00 80.44 123 PRO A CA 1
ATOM 968 C C . PRO A 1 123 ? 9.090 -5.089 -26.927 1.00 80.44 123 PRO A C 1
ATOM 970 O O . PRO A 1 123 ? 8.299 -5.452 -26.057 1.00 80.44 123 PRO A O 1
ATOM 973 N N . ALA A 1 124 ? 10.066 -4.206 -26.682 1.00 81.25 124 ALA A N 1
ATOM 974 C CA . ALA A 1 124 ? 10.280 -3.614 -25.364 1.00 81.25 124 ALA A CA 1
ATOM 975 C C . ALA A 1 124 ? 9.099 -2.727 -24.943 1.00 81.25 124 ALA A C 1
ATOM 977 O O . ALA A 1 124 ? 8.655 -2.794 -23.797 1.00 81.25 124 ALA A O 1
ATOM 978 N N . THR A 1 125 ? 8.548 -1.928 -25.860 1.00 83.56 125 THR A N 1
ATOM 979 C CA . THR A 1 125 ? 7.357 -1.115 -25.600 1.00 83.56 125 THR A CA 1
ATOM 980 C C . THR A 1 125 ? 6.147 -1.997 -25.308 1.00 83.56 125 THR A C 1
ATOM 982 O O . THR A 1 125 ? 5.502 -1.783 -24.288 1.00 83.56 125 THR A O 1
ATOM 985 N N . ALA A 1 126 ? 5.879 -3.022 -26.124 1.00 87.56 126 ALA A N 1
ATOM 986 C CA . ALA A 1 126 ? 4.754 -3.934 -25.913 1.00 87.56 126 ALA A CA 1
ATOM 987 C C . ALA A 1 126 ? 4.817 -4.629 -24.542 1.00 87.56 126 ALA A C 1
ATOM 989 O O . ALA A 1 126 ? 3.827 -4.657 -23.809 1.00 87.56 126 ALA A O 1
ATOM 990 N N . LEU A 1 127 ? 5.997 -5.129 -24.161 1.00 85.50 127 LEU A N 1
ATOM 991 C CA . LEU A 1 127 ? 6.213 -5.774 -22.866 1.00 85.50 127 LEU A CA 1
ATOM 992 C C . LEU A 1 127 ? 6.079 -4.785 -21.698 1.00 85.50 127 LEU A C 1
ATOM 994 O O . LEU A 1 127 ? 5.462 -5.103 -20.684 1.00 85.50 127 LEU A O 1
ATOM 998 N N . SER A 1 128 ? 6.588 -3.562 -21.861 1.00 85.94 128 SER A N 1
ATOM 999 C CA . SER A 1 128 ? 6.459 -2.503 -20.852 1.00 85.94 128 SER A CA 1
ATOM 1000 C C . SER A 1 128 ? 5.005 -2.072 -20.661 1.00 85.94 128 SER A C 1
ATOM 1002 O O . SER A 1 128 ? 4.569 -1.883 -19.529 1.00 85.94 128 SER A O 1
ATOM 1004 N N . THR A 1 129 ? 4.231 -1.959 -21.744 1.00 88.81 129 THR A N 1
ATOM 1005 C CA . THR A 1 129 ? 2.794 -1.656 -21.686 1.00 88.81 129 THR A CA 1
ATOM 1006 C C . THR A 1 129 ? 2.019 -2.774 -20.995 1.00 88.81 129 THR A C 1
ATOM 1008 O O . THR A 1 129 ? 1.177 -2.489 -20.145 1.00 88.81 129 THR A O 1
ATOM 1011 N N . LEU A 1 130 ? 2.322 -4.040 -21.301 1.00 90.12 130 LEU A N 1
ATOM 1012 C CA . LEU A 1 130 ? 1.704 -5.185 -20.632 1.00 90.12 130 LEU A CA 1
ATOM 1013 C C . LEU A 1 130 ? 1.991 -5.177 -19.126 1.00 90.12 130 LEU A C 1
ATOM 1015 O O . LEU A 1 130 ? 1.083 -5.362 -18.319 1.00 90.12 130 LEU A O 1
ATOM 1019 N N . LEU A 1 131 ? 3.239 -4.921 -18.733 1.00 87.00 131 LEU A N 1
ATOM 1020 C CA . LEU A 1 131 ? 3.613 -4.849 -17.323 1.00 87.00 131 LEU A CA 1
ATOM 1021 C C . LEU A 1 131 ? 2.996 -3.644 -16.617 1.00 87.00 131 LEU A C 1
ATOM 1023 O O . LEU A 1 131 ? 2.556 -3.788 -15.482 1.00 87.00 131 LEU A O 1
ATOM 1027 N N . ALA A 1 132 ? 2.894 -2.493 -17.282 1.00 87.31 132 ALA A N 1
ATOM 1028 C CA . ALA A 1 132 ? 2.189 -1.330 -16.749 1.00 87.31 132 ALA A CA 1
ATOM 1029 C C . ALA A 1 132 ? 0.698 -1.623 -16.504 1.00 87.31 132 ALA A C 1
ATOM 1031 O O . ALA A 1 132 ? 0.141 -1.208 -15.490 1.00 87.31 132 ALA A O 1
ATOM 1032 N N . LEU A 1 133 ? 0.052 -2.381 -17.396 1.00 91.94 133 LEU A N 1
ATOM 1033 C CA . LEU A 1 133 ? -1.323 -2.837 -17.194 1.00 91.94 133 LEU A CA 1
ATOM 1034 C C . LEU A 1 133 ? -1.423 -3.775 -15.980 1.00 91.94 133 LEU A C 1
ATOM 1036 O O . LEU A 1 133 ? -2.299 -3.601 -15.135 1.00 91.94 133 LEU A O 1
ATOM 1040 N N . LEU A 1 134 ? -0.516 -4.751 -15.867 1.00 90.06 134 LEU A N 1
ATOM 1041 C CA . LEU A 1 134 ? -0.500 -5.697 -14.748 1.00 90.06 134 LEU A CA 1
ATOM 1042 C C . LEU A 1 134 ? -0.253 -5.002 -13.404 1.00 90.06 134 LEU A C 1
ATOM 1044 O O . LEU A 1 134 ? -0.929 -5.317 -12.425 1.00 90.06 134 LEU A O 1
ATOM 1048 N N . THR A 1 135 ? 0.671 -4.041 -13.346 1.00 87.94 135 THR A N 1
ATOM 1049 C CA . THR A 1 135 ? 0.934 -3.269 -12.125 1.00 87.94 135 THR A CA 1
ATOM 1050 C C . THR A 1 135 ? -0.235 -2.364 -11.767 1.00 87.94 135 THR A C 1
ATOM 1052 O O . THR A 1 135 ? -0.551 -2.248 -10.586 1.00 87.94 135 THR A O 1
ATOM 1055 N N . PHE A 1 136 ? -0.929 -1.790 -12.753 1.00 90.81 136 PHE A N 1
ATOM 1056 C CA . PHE A 1 136 ? -2.152 -1.027 -12.516 1.00 90.81 136 PHE A CA 1
ATOM 1057 C C . PHE A 1 136 ? -3.270 -1.900 -11.928 1.00 90.81 136 PHE A C 1
ATOM 1059 O O . PHE A 1 136 ? -3.865 -1.534 -10.915 1.00 90.81 136 PHE A O 1
ATOM 1066 N N . ILE A 1 137 ? -3.519 -3.082 -12.508 1.00 93.31 137 ILE A N 1
ATOM 1067 C CA . ILE A 1 137 ? -4.506 -4.044 -11.987 1.00 93.31 137 ILE A CA 1
ATOM 1068 C C . ILE A 1 137 ? -4.134 -4.472 -10.563 1.00 93.31 137 ILE A C 1
ATOM 1070 O O . ILE A 1 137 ? -4.989 -4.492 -9.680 1.00 93.31 137 ILE A O 1
ATOM 1074 N N . MET A 1 138 ? -2.859 -4.777 -10.317 1.00 92.81 138 MET A N 1
ATOM 1075 C CA . MET A 1 138 ? -2.365 -5.132 -8.987 1.00 92.81 138 MET A CA 1
ATOM 1076 C C . MET A 1 138 ? -2.579 -3.997 -7.981 1.00 92.81 138 MET A C 1
ATOM 1078 O O . MET A 1 138 ? -3.141 -4.241 -6.915 1.00 92.81 138 MET A O 1
ATOM 1082 N N . ALA A 1 139 ? -2.203 -2.762 -8.325 1.00 90.25 139 ALA A N 1
ATOM 1083 C CA . ALA A 1 139 ? -2.385 -1.602 -7.458 1.00 90.25 139 ALA A CA 1
ATOM 1084 C C . ALA A 1 139 ? -3.865 -1.399 -7.111 1.00 90.25 139 ALA A C 1
ATOM 1086 O O . ALA A 1 139 ? -4.202 -1.238 -5.941 1.00 90.25 139 ALA A O 1
ATOM 1087 N N . TRP A 1 140 ? -4.753 -1.503 -8.104 1.00 94.31 140 TRP A N 1
ATOM 1088 C CA . TRP A 1 140 ? -6.196 -1.443 -7.890 1.00 94.31 140 TRP A CA 1
ATOM 1089 C C . TRP A 1 140 ? -6.685 -2.524 -6.917 1.00 94.31 140 TRP A C 1
ATOM 1091 O O . TRP A 1 140 ? -7.392 -2.219 -5.956 1.00 94.31 140 TRP A O 1
ATOM 1101 N N . LEU A 1 141 ? -6.287 -3.784 -7.130 1.00 93.62 141 LEU A N 1
ATOM 1102 C CA . LEU A 1 141 ? -6.691 -4.908 -6.281 1.00 93.62 141 LEU A CA 1
ATOM 1103 C C . LEU A 1 141 ? -6.177 -4.771 -4.846 1.00 93.62 141 LEU A C 1
ATOM 1105 O O . LEU A 1 141 ? -6.927 -5.057 -3.915 1.00 93.62 141 LEU A O 1
ATOM 1109 N N . VAL A 1 142 ? -4.936 -4.314 -4.661 1.00 91.44 142 VAL A N 1
ATOM 1110 C CA . VAL A 1 142 ? -4.356 -4.061 -3.336 1.00 91.44 142 VAL A CA 1
ATOM 1111 C C . VAL A 1 142 ? -5.095 -2.923 -2.644 1.00 91.44 142 VAL A C 1
ATOM 1113 O O . VAL A 1 142 ? -5.559 -3.101 -1.522 1.00 91.44 142 VAL A O 1
ATOM 1116 N N . THR A 1 143 ? -5.261 -1.775 -3.306 1.00 90.81 143 THR A N 1
ATOM 1117 C CA . THR A 1 143 ? -5.951 -0.616 -2.725 1.00 90.81 143 THR A CA 1
ATOM 1118 C C . THR A 1 143 ? -7.390 -0.954 -2.350 1.00 90.81 143 THR A C 1
ATOM 1120 O O . THR A 1 143 ? -7.810 -0.676 -1.228 1.00 90.81 143 THR A O 1
ATOM 1123 N N . SER A 1 144 ? -8.138 -1.590 -3.253 1.00 94.44 144 SER A N 1
ATOM 1124 C CA . SER A 1 144 ? -9.518 -1.995 -2.991 1.00 94.44 144 SER A CA 1
ATOM 1125 C C . SER A 1 144 ? -9.589 -3.046 -1.881 1.00 94.44 144 SER A C 1
ATOM 1127 O O . SER A 1 144 ? -10.350 -2.875 -0.934 1.00 94.44 144 SER A O 1
ATOM 1129 N N . GLY A 1 145 ? -8.752 -4.086 -1.932 1.00 93.62 145 GLY A N 1
ATOM 1130 C CA . GLY A 1 145 ? -8.757 -5.161 -0.939 1.00 93.62 145 GLY A CA 1
ATOM 1131 C C . GLY A 1 145 ? -8.383 -4.696 0.469 1.00 93.62 145 GLY A C 1
ATOM 1132 O O . GLY A 1 145 ? -8.995 -5.147 1.437 1.00 93.62 145 GLY A O 1
ATOM 1133 N N . VAL A 1 146 ? -7.421 -3.776 0.591 1.00 91.00 146 VAL A N 1
ATOM 1134 C CA . VAL A 1 146 ? -7.044 -3.153 1.869 1.00 91.00 146 VAL A CA 1
ATOM 1135 C C . VAL A 1 146 ? -8.162 -2.243 2.381 1.00 91.00 146 VAL A C 1
ATOM 1137 O O . VAL A 1 146 ? -8.510 -2.312 3.557 1.00 91.00 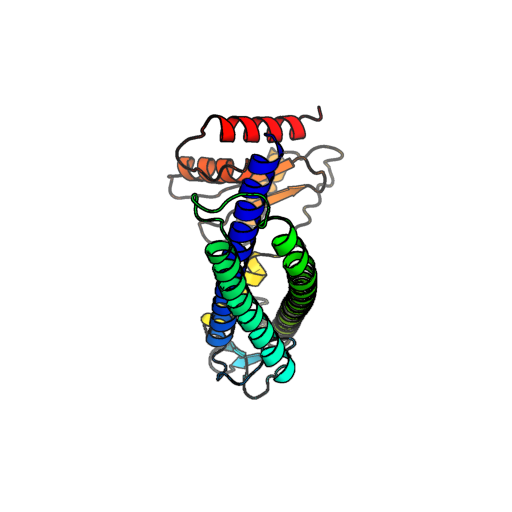146 VAL A O 1
ATOM 1140 N N . ASN A 1 147 ? -8.770 -1.426 1.515 1.00 91.25 147 ASN A N 1
ATOM 1141 C CA . ASN A 1 147 ? -9.895 -0.577 1.912 1.00 91.25 147 ASN A CA 1
ATOM 1142 C C . ASN A 1 147 ? -11.091 -1.406 2.401 1.00 91.25 147 ASN A C 1
ATOM 1144 O O . ASN A 1 147 ? -11.679 -1.063 3.423 1.00 91.25 147 ASN A O 1
ATOM 1148 N N . THR A 1 148 ? -11.422 -2.511 1.724 1.00 93.88 148 THR A N 1
ATOM 1149 C CA . THR A 1 148 ? -12.473 -3.436 2.172 1.00 93.88 148 THR A CA 1
ATOM 1150 C C . THR A 1 148 ? -12.151 -4.027 3.541 1.00 93.88 148 THR A C 1
ATOM 1152 O O . THR A 1 148 ? -13.014 -4.007 4.415 1.00 93.88 148 THR A O 1
ATOM 1155 N N . PHE A 1 149 ? -10.913 -4.488 3.760 1.00 92.44 149 PHE A N 1
ATOM 1156 C CA . PHE A 1 149 ? -10.487 -5.004 5.063 1.00 92.44 149 PHE A CA 1
ATOM 1157 C C . PHE A 1 149 ? -10.702 -3.977 6.181 1.00 92.44 149 PHE A C 1
ATOM 1159 O O . PHE A 1 149 ? -11.307 -4.303 7.199 1.00 92.44 149 PHE A O 1
ATOM 1166 N N . PHE A 1 150 ? -10.243 -2.735 5.994 1.00 91.12 150 PHE A N 1
ATOM 1167 C CA . PHE A 1 150 ? -10.369 -1.700 7.023 1.00 91.12 150 PHE A CA 1
ATOM 1168 C C . PHE A 1 150 ? -11.818 -1.282 7.266 1.00 91.12 150 PHE A C 1
ATOM 1170 O O . PHE A 1 150 ? -12.211 -1.131 8.419 1.00 91.12 150 PHE A O 1
ATOM 1177 N N . HIS A 1 151 ? -12.618 -1.152 6.208 1.00 92.88 151 HIS A N 1
ATOM 1178 C CA . HIS A 1 151 ? -14.041 -0.844 6.329 1.00 92.88 151 HIS A CA 1
ATOM 1179 C C . HIS A 1 151 ? -14.784 -1.924 7.135 1.00 92.88 151 HIS A C 1
ATOM 1181 O O . HIS A 1 151 ? -15.561 -1.625 8.041 1.00 92.88 151 HIS A O 1
ATOM 1187 N N . GLU A 1 152 ? -14.517 -3.199 6.845 1.00 94.06 152 GLU A N 1
ATOM 1188 C CA . GLU A 1 152 ? -15.088 -4.327 7.587 1.00 94.06 152 GLU A CA 1
ATOM 1189 C C . GLU A 1 152 ? -14.579 -4.399 9.030 1.00 94.06 152 GLU A C 1
ATOM 1191 O O . GLU A 1 152 ? -15.357 -4.673 9.948 1.00 94.06 152 GLU A O 1
ATOM 1196 N N . LEU A 1 153 ? -13.286 -4.136 9.241 1.00 91.69 153 LEU A N 1
ATOM 1197 C CA . LEU A 1 153 ? -12.676 -4.088 10.565 1.00 91.69 153 LEU A CA 1
ATOM 1198 C C . LEU A 1 153 ? -13.357 -3.028 11.429 1.00 91.69 153 LEU A C 1
ATOM 1200 O O . LEU A 1 153 ? -13.827 -3.347 12.518 1.00 91.69 153 LEU A O 1
ATOM 1204 N N . GLU A 1 154 ? -13.470 -1.800 10.930 1.00 90.56 154 GLU A N 1
ATOM 1205 C CA . GLU A 1 154 ? -14.111 -0.691 11.634 1.00 90.56 154 GLU A CA 1
ATOM 1206 C C . GLU A 1 154 ? -15.574 -1.009 11.962 1.00 90.56 154 GLU A C 1
ATOM 1208 O O . GLU A 1 154 ? -15.985 -0.923 13.121 1.00 90.56 154 GLU A O 1
ATOM 1213 N N . ALA A 1 155 ? -16.346 -1.486 10.980 1.00 91.25 155 ALA A N 1
ATOM 1214 C CA . ALA A 1 155 ? -17.746 -1.852 11.180 1.00 91.25 155 ALA A CA 1
ATOM 1215 C C . ALA A 1 155 ? -17.930 -2.959 12.234 1.00 91.25 155 ALA A C 1
ATOM 1217 O O . ALA A 1 155 ? -18.966 -3.035 12.902 1.00 91.25 155 ALA A O 1
ATOM 1218 N N . ARG A 1 156 ? -16.961 -3.866 12.385 1.00 92.44 156 ARG A N 1
ATOM 1219 C CA . ARG A 1 156 ? -17.005 -4.939 13.390 1.00 92.44 156 ARG A CA 1
ATOM 1220 C C . ARG A 1 156 ? -16.487 -4.488 14.747 1.00 92.44 156 ARG A C 1
ATOM 1222 O O . ARG A 1 156 ? -17.068 -4.883 15.753 1.00 92.44 156 ARG A O 1
ATOM 1229 N N . VAL A 1 157 ? -15.480 -3.620 14.793 1.00 90.38 157 VAL A N 1
ATOM 1230 C CA . VAL A 1 157 ? -15.024 -2.974 16.032 1.00 90.38 157 VAL A CA 1
ATOM 1231 C C . VAL A 1 157 ? -16.158 -2.143 16.635 1.00 90.38 157 VAL A C 1
ATOM 1233 O O . VAL A 1 157 ? -16.481 -2.291 17.811 1.00 90.38 157 VAL A O 1
ATOM 1236 N N . GLN A 1 158 ? -16.849 -1.338 15.830 1.00 88.81 158 GLN A N 1
ATOM 1237 C CA . GLN A 1 158 ? -17.980 -0.544 16.312 1.00 88.81 158 GLN A CA 1
ATOM 1238 C C . GLN A 1 158 ? -19.115 -1.419 16.870 1.00 88.81 158 GLN A C 1
ATOM 1240 O O . GLN A 1 158 ? -19.713 -1.074 17.888 1.00 88.81 158 GLN A O 1
ATOM 1245 N N . ARG A 1 159 ? -19.389 -2.574 16.248 1.00 90.19 159 ARG A N 1
ATOM 1246 C CA . ARG A 1 159 ? -20.461 -3.490 16.677 1.00 90.19 159 ARG A CA 1
ATOM 1247 C C . ARG A 1 159 ? -20.108 -4.343 17.893 1.00 90.19 159 ARG A C 1
ATOM 1249 O O . ARG A 1 159 ? -20.946 -4.508 18.773 1.00 90.19 159 ARG A O 1
ATOM 1256 N N . ASN A 1 160 ? -18.904 -4.906 17.930 1.00 91.19 160 ASN A N 1
ATOM 1257 C CA . ASN A 1 160 ? -18.549 -5.957 18.892 1.00 91.19 160 ASN A CA 1
ATOM 1258 C C . ASN A 1 160 ? -17.684 -5.449 20.050 1.00 91.19 160 ASN A C 1
ATOM 1260 O O . ASN A 1 160 ? -17.532 -6.144 21.051 1.00 91.19 160 ASN A O 1
ATOM 1264 N N . CYS A 1 161 ? -17.098 -4.265 19.894 1.00 88.19 161 CYS A N 1
ATOM 1265 C CA . CYS A 1 161 ? -15.993 -3.783 20.713 1.00 88.19 161 CYS A CA 1
ATOM 1266 C C . CYS A 1 161 ? -16.232 -2.402 21.332 1.00 88.19 161 CYS A C 1
ATOM 1268 O O . CYS A 1 161 ? -15.374 -1.886 22.046 1.00 88.19 161 CYS A O 1
ATOM 1270 N N . THR A 1 162 ? -17.403 -1.804 21.117 1.00 79.94 162 THR A N 1
ATOM 1271 C CA . THR A 1 162 ? -17.798 -0.583 21.818 1.00 79.94 162 THR A CA 1
ATOM 1272 C C . THR A 1 162 ? -18.084 -0.896 23.284 1.00 79.94 162 THR A C 1
ATOM 1274 O O . THR A 1 162 ? -18.968 -1.678 23.636 1.00 79.94 162 THR A O 1
ATOM 1277 N N . THR A 1 163 ? -17.301 -0.288 24.175 1.00 67.50 163 THR A N 1
ATOM 1278 C CA . THR A 1 163 ? -17.559 -0.380 25.614 1.00 67.50 163 THR A CA 1
ATOM 1279 C C . THR A 1 163 ? -18.904 0.281 25.937 1.00 67.50 163 THR A C 1
ATOM 1281 O O . THR A 1 163 ? -19.311 1.234 25.272 1.00 67.50 163 THR A O 1
ATOM 1284 N N . ARG A 1 164 ? -19.600 -0.162 26.998 1.00 59.19 164 ARG A N 1
ATOM 1285 C CA . ARG A 1 164 ? -20.850 0.483 27.473 1.00 59.19 164 ARG A CA 1
ATOM 1286 C C . ARG A 1 164 ? -20.702 1.990 27.739 1.00 59.19 164 ARG A C 1
ATOM 1288 O O . ARG A 1 164 ? -21.706 2.690 27.773 1.00 59.19 164 ARG A O 1
ATOM 1295 N N . ALA A 1 165 ? -19.475 2.466 27.946 1.00 59.84 165 ALA A N 1
ATOM 1296 C CA . ALA A 1 165 ? -19.149 3.869 28.173 1.00 59.84 165 ALA A CA 1
ATOM 1297 C C . ALA A 1 165 ? -18.881 4.665 26.877 1.00 59.84 165 ALA A C 1
ATOM 1299 O O . ALA A 1 165 ? -18.567 5.846 26.959 1.00 59.84 165 ALA A O 1
ATOM 1300 N N . GLY A 1 166 ? -18.964 4.042 25.693 1.00 64.75 166 GLY A N 1
ATOM 1301 C CA . GLY A 1 166 ? -18.679 4.694 24.408 1.00 64.75 166 GLY A CA 1
ATOM 1302 C C . GLY A 1 166 ? -17.202 5.042 24.186 1.00 64.75 166 GLY A C 1
ATOM 1303 O O . GLY A 1 166 ? -16.881 5.734 23.225 1.00 64.75 166 GLY A O 1
ATOM 1304 N N . GLY A 1 167 ? -16.304 4.581 25.063 1.00 64.81 167 GLY A N 1
ATOM 1305 C CA . GLY A 1 167 ? -14.865 4.798 24.933 1.00 64.81 167 GLY A CA 1
ATOM 1306 C C . GLY A 1 167 ? -14.236 3.900 23.858 1.00 64.81 167 GLY A C 1
ATOM 1307 O O . GLY A 1 167 ? -14.775 2.818 23.587 1.00 64.81 167 GLY A O 1
ATOM 1308 N N . PRO A 1 168 ? -13.099 4.321 23.265 1.00 65.19 168 PRO A N 1
ATOM 1309 C CA . PRO A 1 168 ? -12.388 3.546 22.253 1.00 65.19 168 PRO A CA 1
ATOM 1310 C C . PRO A 1 168 ? -11.970 2.180 22.806 1.00 65.19 168 PRO A C 1
ATOM 1312 O O . PRO A 1 168 ? -11.534 2.066 23.952 1.00 65.19 168 PRO A O 1
ATOM 1315 N N . ALA A 1 169 ? -12.122 1.139 21.989 1.00 69.38 169 ALA A N 1
ATOM 1316 C CA . ALA A 1 169 ? -11.726 -0.213 22.352 1.00 69.38 169 ALA A CA 1
ATOM 1317 C C . ALA A 1 169 ? -10.208 -0.281 22.586 1.00 69.38 169 ALA A C 1
ATOM 1319 O O . ALA A 1 169 ? -9.429 0.046 21.690 1.00 69.38 169 ALA A O 1
ATOM 1320 N N . ALA A 1 170 ? -9.780 -0.722 23.771 1.00 85.12 170 ALA A N 1
ATOM 1321 C CA . ALA A 1 170 ? -8.387 -1.099 23.994 1.00 85.12 170 ALA A CA 1
ATOM 1322 C C . ALA A 1 170 ? -8.114 -2.408 23.243 1.00 85.12 170 ALA A C 1
ATOM 1324 O O . ALA A 1 170 ? -8.905 -3.343 23.338 1.00 85.12 170 ALA A O 1
ATOM 1325 N N . TRP A 1 171 ? -7.030 -2.489 22.477 1.00 88.31 171 TRP A N 1
ATOM 1326 C CA . TRP A 1 171 ? -6.675 -3.692 21.720 1.00 88.31 171 TRP A CA 1
ATOM 1327 C C . TRP A 1 171 ? -5.796 -4.626 22.558 1.00 88.31 171 TRP A C 1
ATOM 1329 O O . TRP A 1 171 ? -4.996 -4.173 23.368 1.00 88.31 171 TRP A O 1
ATOM 1339 N N . GLU A 1 172 ? -5.950 -5.939 22.382 1.00 87.25 172 GLU A N 1
ATOM 1340 C CA . GLU A 1 172 ? -5.114 -6.941 23.061 1.00 87.25 172 GLU A CA 1
ATOM 1341 C C . GLU A 1 172 ? -3.717 -7.041 22.437 1.00 87.25 172 GLU A C 1
ATOM 1343 O O . GLU A 1 172 ? -2.753 -7.310 23.147 1.00 87.25 172 GLU A O 1
ATOM 1348 N N . ASN A 1 173 ? -3.609 -6.800 21.126 1.00 83.00 173 ASN A N 1
ATOM 1349 C CA . ASN A 1 173 ? -2.340 -6.776 20.407 1.00 83.00 173 ASN A CA 1
ATOM 1350 C C . ASN A 1 173 ? -2.030 -5.355 19.920 1.00 83.00 173 ASN A C 1
ATOM 1352 O O . ASN A 1 173 ? -2.787 -4.785 19.125 1.00 83.00 173 ASN A O 1
ATOM 1356 N N . ASP A 1 174 ? -0.896 -4.817 20.370 1.00 81.44 174 ASP A N 1
ATOM 1357 C CA . ASP A 1 174 ? -0.423 -3.482 20.010 1.00 81.44 174 ASP A CA 1
ATOM 1358 C C . ASP A 1 174 ? -0.210 -3.331 18.497 1.00 81.44 174 ASP A C 1
ATOM 1360 O O . ASP A 1 174 ? -0.455 -2.253 17.965 1.00 81.44 174 ASP A O 1
ATOM 1364 N N . SER A 1 175 ? 0.159 -4.395 17.768 1.00 79.75 175 SER A N 1
ATOM 1365 C CA . SER A 1 175 ? 0.389 -4.315 16.315 1.00 79.75 175 SER A CA 1
ATOM 1366 C C . SER A 1 175 ? -0.883 -3.964 15.536 1.00 79.75 175 SER A C 1
ATOM 1368 O O . SER A 1 175 ? -0.860 -3.129 14.629 1.00 79.75 175 SER A O 1
ATOM 1370 N N . VAL A 1 176 ? -2.009 -4.572 15.915 1.00 78.62 176 VAL A N 1
ATOM 1371 C CA . VAL A 1 176 ? -3.329 -4.309 15.330 1.00 78.62 176 VAL A CA 1
ATOM 1372 C C . VAL A 1 176 ? -3.816 -2.930 15.756 1.00 78.62 176 VAL A C 1
ATOM 1374 O O . VAL A 1 176 ? -4.373 -2.200 14.937 1.00 78.62 176 VAL A O 1
ATOM 1377 N N . ALA A 1 177 ? -3.549 -2.548 17.009 1.00 80.00 177 ALA A N 1
ATOM 1378 C CA . ALA A 1 177 ? -3.855 -1.221 17.526 1.00 80.00 177 ALA A CA 1
ATOM 1379 C C . ALA A 1 177 ? -3.142 -0.131 16.719 1.00 80.00 177 ALA A C 1
ATOM 1381 O O . ALA A 1 177 ? -3.776 0.831 16.295 1.00 80.00 177 ALA A O 1
ATOM 1382 N N . THR A 1 178 ? -1.837 -0.290 16.471 1.00 82.25 178 THR A N 1
ATOM 1383 C CA . THR A 1 178 ? -1.045 0.641 15.662 1.00 82.25 178 THR A CA 1
ATOM 1384 C C . THR A 1 178 ? -1.608 0.735 14.249 1.00 82.25 178 THR A C 1
ATOM 1386 O O . THR A 1 178 ? -1.904 1.836 13.797 1.00 82.25 178 THR A O 1
ATOM 1389 N N . LEU A 1 179 ? -1.853 -0.402 13.590 1.00 80.00 179 LEU A N 1
ATOM 1390 C CA . LEU A 1 179 ? -2.378 -0.442 12.223 1.00 80.00 179 LEU A CA 1
ATOM 1391 C C . LEU A 1 179 ? -3.765 0.221 12.103 1.00 80.00 179 LEU A C 1
ATOM 1393 O O . LEU A 1 179 ? -4.037 0.946 11.147 1.00 80.00 179 LEU A O 1
ATOM 1397 N N . TYR A 1 180 ? -4.641 -0.002 13.084 1.00 82.19 180 TYR A N 1
ATOM 1398 C CA . TYR A 1 180 ? -5.967 0.613 13.143 1.00 82.19 180 TYR A CA 1
ATOM 1399 C C . TYR A 1 180 ? -5.894 2.120 13.439 1.00 82.19 180 TYR A C 1
ATOM 1401 O O . TYR A 1 180 ? -6.536 2.919 12.758 1.00 82.19 180 TYR A O 1
ATOM 1409 N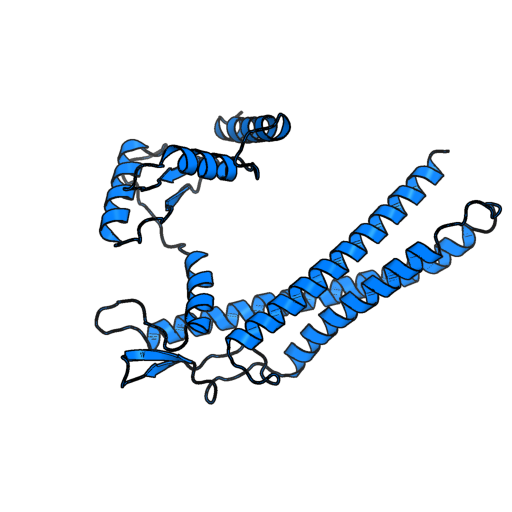 N . ASN A 1 181 ? -5.073 2.529 14.409 1.00 80.25 181 ASN A N 1
ATOM 1410 C CA . ASN A 1 181 ? -4.930 3.932 14.801 1.00 80.25 181 ASN A CA 1
ATOM 1411 C C . ASN A 1 181 ? -4.238 4.775 13.718 1.00 80.25 181 ASN A C 1
ATOM 1413 O O . ASN A 1 181 ? -4.639 5.918 13.493 1.00 80.25 181 ASN A O 1
ATOM 1417 N N . GLU A 1 182 ? -3.252 4.228 12.999 1.00 78.12 182 GLU A N 1
ATOM 1418 C CA . GLU A 1 182 ? -2.645 4.875 11.823 1.00 78.12 182 GLU A CA 1
ATOM 1419 C C . GLU A 1 182 ? -3.687 5.150 10.726 1.00 78.12 182 GLU A C 1
ATOM 1421 O O . GLU A 1 182 ? -3.643 6.185 10.054 1.00 78.12 182 GLU A O 1
ATOM 1426 N N . ARG A 1 183 ? -4.678 4.263 10.572 1.00 75.50 183 ARG A N 1
ATOM 1427 C CA . ARG A 1 183 ? -5.779 4.477 9.628 1.00 75.50 183 ARG A CA 1
ATOM 1428 C C . ARG A 1 183 ? -6.806 5.496 10.127 1.00 75.50 183 ARG A C 1
ATOM 1430 O O . ARG A 1 183 ? -7.261 6.319 9.343 1.00 75.50 183 ARG A O 1
ATOM 1437 N N . LEU A 1 184 ? -7.156 5.486 11.412 1.00 71.00 184 LEU A N 1
ATOM 1438 C CA . LEU A 1 184 ? -8.103 6.461 11.970 1.00 71.00 184 LEU A CA 1
ATOM 1439 C C . LEU A 1 184 ? -7.542 7.885 12.000 1.00 71.00 184 LEU A C 1
ATOM 1441 O O . LEU A 1 184 ? -8.250 8.845 11.715 1.00 71.00 184 LEU A O 1
ATOM 1445 N N . THR A 1 185 ? -6.249 8.036 12.293 1.00 61.97 185 THR A N 1
ATOM 1446 C CA . THR A 1 185 ? -5.571 9.346 12.284 1.00 61.97 185 THR A CA 1
ATOM 1447 C C . THR A 1 185 ? -5.514 9.991 10.901 1.00 61.97 185 THR A C 1
ATOM 1449 O O . THR A 1 185 ? -5.249 11.188 10.801 1.00 61.97 185 THR A O 1
ATOM 1452 N N . THR A 1 186 ? -5.799 9.235 9.837 1.00 54.62 186 THR A N 1
ATOM 1453 C CA . THR A 1 186 ? -5.856 9.753 8.468 1.00 54.62 186 THR A CA 1
ATOM 1454 C C . THR A 1 186 ? -7.261 10.155 8.002 1.00 54.62 186 THR A C 1
ATOM 1456 O O . THR A 1 186 ? -7.361 10.717 6.912 1.00 54.62 186 THR A O 1
ATOM 1459 N N . GLN A 1 187 ? -8.327 9.954 8.794 1.00 45.12 187 GLN A N 1
ATOM 1460 C CA . GLN A 1 187 ? -9.699 10.250 8.358 1.00 45.12 187 GLN A CA 1
ATOM 1461 C C . GLN A 1 187 ? -10.623 10.714 9.508 1.00 45.12 187 GLN A C 1
ATOM 1463 O O . GLN A 1 187 ? -11.203 9.896 10.213 1.00 45.12 187 GLN A O 1
ATOM 1468 N N . ASP A 1 188 ? -10.817 12.031 9.665 1.00 45.56 188 ASP A N 1
ATOM 1469 C CA . ASP A 1 188 ? -11.968 12.602 10.395 1.00 45.56 188 ASP A CA 1
ATOM 1470 C C . ASP A 1 188 ? -12.721 13.578 9.476 1.00 45.56 188 ASP A C 1
ATOM 1472 O O . ASP A 1 188 ? -12.495 14.789 9.470 1.00 45.56 188 ASP A O 1
ATOM 1476 N N . ASP A 1 189 ? -13.611 13.016 8.655 1.00 46.12 189 ASP A N 1
ATOM 1477 C CA . ASP A 1 189 ? -14.452 13.761 7.709 1.00 46.12 189 ASP A CA 1
ATOM 1478 C C . ASP A 1 189 ? -15.672 14.420 8.396 1.00 46.12 189 ASP A C 1
ATOM 1480 O O . ASP A 1 189 ? -16.424 15.165 7.763 1.00 46.12 189 ASP A O 1
ATOM 1484 N N . ASN A 1 190 ? -15.881 14.183 9.700 1.00 42.94 190 ASN A N 1
ATOM 1485 C CA . ASN A 1 190 ? -17.017 14.709 10.468 1.00 42.94 190 ASN A CA 1
ATOM 1486 C C . ASN A 1 190 ? -16.724 16.054 11.150 1.00 42.94 190 ASN A C 1
ATOM 1488 O O . ASN A 1 190 ? -17.561 16.571 11.902 1.00 42.94 190 ASN A O 1
ATOM 1492 N N . PHE A 1 191 ? -15.576 16.674 10.867 1.00 43.03 191 PHE A N 1
ATOM 1493 C CA . PHE A 1 191 ? -15.242 17.994 11.392 1.00 43.03 191 PHE A CA 1
ATOM 1494 C C . PHE A 1 191 ? -15.982 19.113 10.639 1.00 43.03 191 PHE A C 1
ATOM 1496 O O . PHE A 1 191 ? -15.405 19.900 9.891 1.00 43.03 191 PHE A O 1
ATOM 1503 N N . ASN A 1 192 ? -17.296 19.208 10.854 1.00 40.09 192 ASN A N 1
ATOM 1504 C CA . ASN A 1 192 ? -18.122 20.283 10.318 1.00 40.09 192 ASN A CA 1
ATOM 1505 C C . ASN A 1 192 ? -18.366 21.337 11.408 1.00 40.09 192 ASN A C 1
ATOM 1507 O O . ASN A 1 192 ? -19.289 21.238 12.219 1.00 40.09 192 ASN A O 1
ATOM 1511 N N . VAL A 1 193 ? -17.516 22.363 11.463 1.00 50.03 193 VAL A N 1
ATOM 1512 C CA . VAL A 1 193 ? -17.741 23.509 12.354 1.00 50.03 193 VAL A CA 1
ATOM 1513 C C . VAL A 1 193 ? -18.719 24.460 11.670 1.00 50.03 193 VAL A C 1
ATOM 1515 O O . VAL A 1 193 ? -18.337 25.272 10.831 1.00 50.03 193 VAL A O 1
ATOM 1518 N N . ALA A 1 194 ? -19.999 24.370 12.037 1.00 45.75 194 ALA A N 1
ATOM 1519 C CA . ALA A 1 194 ? -21.008 25.315 11.575 1.00 45.75 194 ALA A CA 1
ATOM 1520 C C . ALA A 1 194 ? -20.719 26.722 12.139 1.00 45.75 194 ALA A C 1
ATOM 1522 O O . ALA A 1 194 ? -20.786 26.975 13.351 1.00 45.75 194 ALA A O 1
ATOM 1523 N N . PHE A 1 195 ? -20.397 27.657 11.246 1.00 53.72 195 PHE A N 1
ATOM 1524 C CA . PHE A 1 195 ? -20.286 29.079 11.556 1.00 53.72 195 PHE A CA 1
ATOM 1525 C C . PHE A 1 195 ? -21.574 29.791 11.140 1.00 53.72 195 PHE A C 1
ATOM 1527 O O . PHE A 1 195 ? -21.634 30.408 10.081 1.00 53.72 195 PHE A O 1
ATOM 1534 N N . ASN A 1 196 ? -22.603 29.726 11.989 1.00 50.03 196 ASN A N 1
ATOM 1535 C CA . ASN A 1 196 ? -23.924 30.307 11.700 1.00 50.03 196 ASN A CA 1
ATOM 1536 C C . ASN A 1 196 ? -23.906 31.827 11.420 1.00 50.03 196 ASN A C 1
ATOM 1538 O O . ASN A 1 196 ? -24.837 32.338 10.802 1.00 50.03 196 ASN A O 1
ATOM 1542 N N . ASP A 1 197 ? -22.832 32.534 11.793 1.00 55.78 197 ASP A N 1
ATOM 1543 C CA . ASP A 1 197 ? -22.746 33.998 11.685 1.00 55.78 197 ASP A CA 1
ATOM 1544 C C . ASP A 1 197 ? -21.752 34.492 10.616 1.00 55.78 197 ASP A C 1
ATOM 1546 O O . ASP A 1 197 ? -21.682 35.688 10.333 1.00 55.78 197 ASP A O 1
ATOM 1550 N N . SER A 1 198 ? -20.966 33.600 10.006 1.00 49.94 198 SER A N 1
ATOM 1551 C CA . SER A 1 198 ? -19.921 33.977 9.048 1.00 49.94 198 SER A CA 1
ATOM 1552 C C . SER A 1 198 ? -20.408 33.723 7.625 1.00 49.94 198 SER A C 1
ATOM 1554 O O . SER A 1 198 ? -20.302 32.626 7.087 1.00 49.94 198 SER A O 1
ATOM 1556 N N . LYS A 1 199 ? -20.973 34.753 6.989 1.00 50.66 199 LYS A N 1
ATOM 1557 C CA . LYS A 1 199 ? -21.485 34.616 5.616 1.00 50.66 199 LYS A CA 1
ATOM 1558 C C . LYS A 1 199 ? -20.395 34.613 4.536 1.00 50.66 199 LYS A C 1
ATOM 1560 O O . LYS A 1 199 ? -20.715 34.218 3.420 1.00 50.66 199 LYS A O 1
ATOM 1565 N N . LYS A 1 200 ? -19.156 35.062 4.808 1.00 51.44 200 LYS A N 1
ATOM 1566 C CA . LYS A 1 200 ? -18.098 35.200 3.771 1.00 51.44 200 LYS A CA 1
ATOM 1567 C C . LYS A 1 200 ? -16.630 35.108 4.231 1.00 51.44 200 LYS A C 1
ATOM 1569 O O . LYS A 1 200 ? -15.754 35.155 3.377 1.00 51.44 200 LYS A O 1
ATOM 1574 N N . SER A 1 201 ? -16.323 35.009 5.525 1.00 53.09 201 SER A N 1
ATOM 1575 C CA . SER A 1 201 ? -14.928 34.973 6.003 1.00 53.09 201 SER A CA 1
ATOM 1576 C C . SER A 1 201 ? -14.843 34.338 7.38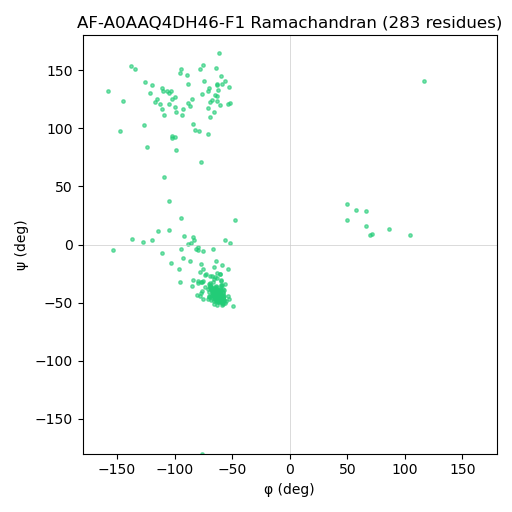4 1.00 53.09 201 SER A C 1
ATOM 1578 O O . SER A 1 201 ? -15.616 34.714 8.267 1.00 53.09 201 SER A O 1
ATOM 1580 N N . LEU A 1 202 ? -13.923 33.390 7.583 1.00 55.12 202 LEU A N 1
ATOM 1581 C CA . LEU A 1 202 ? -13.649 32.832 8.907 1.00 55.12 202 LEU A CA 1
ATOM 1582 C C . LEU A 1 202 ? -13.337 33.973 9.884 1.00 55.12 202 LEU A C 1
ATOM 1584 O O . LEU A 1 202 ? -12.381 34.723 9.699 1.00 55.12 202 LEU A O 1
ATOM 1588 N N . ASP A 1 203 ? -14.132 34.086 10.944 1.00 62.28 203 ASP A N 1
ATOM 1589 C CA . ASP A 1 203 ? -13.792 34.935 12.081 1.00 62.28 203 ASP A CA 1
ATOM 1590 C C . ASP A 1 203 ? -12.639 34.246 12.814 1.00 62.28 203 ASP A C 1
ATOM 1592 O O . ASP A 1 203 ? -12.860 33.299 13.570 1.00 62.28 203 ASP A O 1
ATOM 1596 N N . GLY A 1 204 ? -11.403 34.649 12.504 1.00 62.91 204 GLY A N 1
ATOM 1597 C CA . GLY A 1 204 ? -10.185 34.041 13.044 1.00 62.91 204 GLY A CA 1
ATOM 1598 C C . GLY A 1 204 ? -10.222 33.892 14.571 1.00 62.91 204 GLY A C 1
ATOM 1599 O O . GLY A 1 204 ? -10.068 32.771 15.055 1.00 62.91 204 GLY A O 1
ATOM 1600 N N . PRO A 1 205 ? -10.496 34.964 15.338 1.00 63.75 205 PRO A N 1
ATOM 1601 C CA . PRO A 1 205 ? -10.646 34.892 16.791 1.00 63.75 205 PRO A CA 1
ATOM 1602 C C . PRO A 1 205 ? -11.729 33.916 17.274 1.00 63.75 205 PRO A C 1
ATOM 1604 O O . PRO A 1 205 ? -11.462 33.096 18.155 1.00 63.75 205 PRO A O 1
ATOM 1607 N N . LYS A 1 206 ? -12.939 33.949 16.699 1.00 65.88 206 LYS A N 1
ATOM 1608 C CA . LYS A 1 206 ? -14.039 33.049 17.107 1.00 65.88 206 LYS A CA 1
ATOM 1609 C C . LYS A 1 206 ? -13.763 31.592 16.722 1.00 65.88 206 LYS A C 1
ATOM 1611 O O . LYS A 1 206 ? -14.117 30.676 17.461 1.00 65.88 206 LYS A O 1
ATOM 1616 N N . THR A 1 207 ? -13.101 31.385 15.586 1.00 65.38 207 THR A N 1
ATOM 1617 C CA . THR A 1 207 ? -12.650 30.081 15.081 1.00 65.38 207 THR A CA 1
ATOM 1618 C C . THR A 1 207 ? -11.590 29.481 15.992 1.00 65.38 207 THR A C 1
ATOM 1620 O O . THR A 1 207 ? -11.731 28.340 16.420 1.00 65.38 207 THR A O 1
ATOM 1623 N N . LEU A 1 208 ? -10.573 30.269 16.347 1.00 63.03 208 LEU A N 1
ATOM 1624 C CA . LEU A 1 208 ? -9.524 29.870 17.277 1.00 63.03 208 LEU A CA 1
ATOM 1625 C C . LEU A 1 208 ? -10.105 29.517 18.648 1.00 63.03 208 LEU A C 1
ATOM 1627 O O . LEU A 1 208 ? -9.753 28.481 19.201 1.00 63.03 208 LEU A O 1
ATOM 1631 N N . LYS A 1 209 ? -11.034 30.331 19.163 1.00 71.69 209 LYS A N 1
ATOM 1632 C CA . LYS A 1 209 ? -11.692 30.077 20.448 1.00 71.69 209 LYS A CA 1
ATOM 1633 C C . LYS A 1 209 ? -12.483 28.764 20.442 1.00 71.69 209 LYS A C 1
ATOM 1635 O O . LYS A 1 209 ? -12.300 27.954 21.341 1.00 71.69 209 LYS A O 1
ATOM 1640 N N . LYS A 1 210 ? -13.291 28.508 19.407 1.00 72.25 210 LYS A N 1
ATOM 1641 C CA . LYS A 1 210 ? -14.023 27.235 19.266 1.00 72.25 210 LYS A CA 1
ATOM 1642 C C . LYS A 1 210 ? -13.095 26.031 19.111 1.00 72.25 210 LYS A C 1
ATOM 1644 O O . LYS A 1 210 ? -13.388 24.969 19.649 1.00 72.25 210 LYS A O 1
ATOM 1649 N N . LEU A 1 211 ? -11.991 26.186 18.375 1.00 70.31 211 LEU A N 1
ATOM 1650 C CA . LEU A 1 211 ? -10.954 25.157 18.278 1.00 70.31 211 LEU A CA 1
ATOM 1651 C C . LEU A 1 211 ? -10.370 24.866 19.661 1.00 70.31 211 LEU A C 1
ATOM 1653 O O . LEU A 1 211 ? -10.333 23.710 20.051 1.00 70.31 211 LEU A O 1
ATOM 1657 N N . GLN A 1 212 ? -9.993 25.892 20.426 1.00 69.12 212 GLN A N 1
ATOM 1658 C CA . GLN A 1 212 ? -9.473 25.739 21.789 1.00 69.12 212 GLN A CA 1
ATOM 1659 C C . GLN A 1 212 ? -10.475 25.065 22.736 1.00 69.12 212 GLN A C 1
ATOM 1661 O O . GLN A 1 212 ? -10.085 24.151 23.456 1.00 69.12 212 GLN A O 1
ATOM 1666 N N . GLU A 1 213 ? -11.749 25.468 22.708 1.00 78.62 213 GLU A N 1
ATOM 1667 C CA . GLU A 1 213 ? -12.828 24.832 23.482 1.00 78.62 213 GLU A CA 1
ATOM 1668 C C . GLU A 1 213 ? -12.938 23.336 23.133 1.00 78.62 213 GLU A C 1
ATOM 1670 O O . GLU A 1 213 ? -12.926 22.487 24.019 1.00 78.62 213 GLU A O 1
ATOM 1675 N N . LYS A 1 214 ? -12.908 22.994 21.840 1.00 71.50 214 LYS A N 1
ATOM 1676 C CA . LYS A 1 214 ? -12.909 21.604 21.352 1.00 71.50 214 LYS A CA 1
ATOM 1677 C C . LYS A 1 214 ? -11.669 20.805 21.758 1.00 71.50 214 LYS A C 1
ATOM 1679 O O . LYS A 1 214 ? -11.802 19.642 22.127 1.00 71.50 214 LYS A O 1
ATOM 1684 N N . VAL A 1 215 ? -10.475 21.405 21.698 1.00 69.00 215 VAL A N 1
ATOM 1685 C CA . VAL A 1 215 ? -9.231 20.757 22.153 1.00 69.00 215 VAL A CA 1
ATOM 1686 C C . VAL A 1 215 ? -9.335 20.408 23.638 1.00 69.00 215 VAL A C 1
ATOM 1688 O O . VAL A 1 215 ? -8.922 19.323 24.046 1.00 69.00 215 VAL A O 1
ATOM 1691 N N . GLN A 1 216 ? -9.913 21.309 24.436 1.00 72.44 216 GLN A N 1
ATOM 1692 C CA . GLN A 1 216 ? -10.132 21.091 25.865 1.00 72.44 216 GLN A CA 1
ATOM 1693 C C . GLN A 1 216 ? -11.188 20.008 26.133 1.00 72.44 216 GLN A C 1
ATOM 1695 O O . GLN A 1 216 ? -11.004 19.212 27.050 1.00 72.44 216 GLN A O 1
ATOM 1700 N N . GLU A 1 217 ? -12.247 19.927 25.323 1.00 76.44 217 GLU A N 1
ATOM 1701 C CA . GLU A 1 217 ? -13.277 18.880 25.422 1.00 76.44 217 GLU A CA 1
ATOM 1702 C C . GLU A 1 217 ? -12.773 17.483 25.026 1.00 76.44 217 GLU A C 1
ATOM 1704 O O . GLU A 1 217 ? -13.204 16.492 25.610 1.00 76.44 217 GLU A O 1
ATOM 1709 N N . GLN A 1 218 ? -11.875 17.372 24.039 1.00 67.75 218 GLN A N 1
ATOM 1710 C CA . GLN A 1 218 ? -11.465 16.075 23.484 1.00 67.75 218 GLN A CA 1
ATOM 1711 C C . GLN A 1 218 ? -10.421 15.308 24.314 1.00 67.75 218 GLN A C 1
ATOM 1713 O O . GLN A 1 218 ? -10.087 14.181 23.952 1.00 67.75 218 GLN A O 1
ATOM 1718 N N . THR A 1 219 ? -9.911 15.842 25.432 1.00 71.44 219 THR A N 1
ATOM 1719 C CA . THR A 1 219 ? -8.809 15.202 26.197 1.00 71.44 219 THR A CA 1
ATOM 1720 C C . THR A 1 219 ? -7.625 14.816 25.296 1.00 71.44 219 THR A C 1
ATOM 1722 O O . THR A 1 219 ? -6.978 13.786 25.482 1.00 71.44 219 THR A O 1
ATOM 1725 N N . ALA A 1 220 ? -7.355 15.624 24.267 1.00 62.31 220 ALA A N 1
ATOM 1726 C CA . ALA A 1 220 ? -6.320 15.305 23.299 1.00 62.31 220 ALA A CA 1
ATOM 1727 C C . ALA A 1 220 ? -4.941 15.271 23.989 1.00 62.31 220 ALA A C 1
ATOM 1729 O O . ALA A 1 220 ? -4.653 16.138 24.822 1.00 62.31 220 ALA A O 1
ATOM 1730 N N . PRO A 1 221 ? -4.076 14.292 23.675 1.00 60.78 221 PRO A N 1
ATOM 1731 C CA . PRO A 1 221 ? -2.756 14.208 24.282 1.00 60.78 221 PRO A CA 1
ATOM 1732 C C . PRO A 1 221 ? -1.937 15.470 23.979 1.00 60.78 221 PRO A C 1
ATOM 1734 O O . PRO A 1 221 ? -2.027 16.046 22.886 1.00 60.78 221 PRO A O 1
ATOM 1737 N N . ASN A 1 222 ? -1.113 15.882 24.949 1.00 53.34 222 ASN A N 1
ATOM 1738 C CA . ASN A 1 222 ? -0.103 16.923 24.756 1.00 53.34 222 ASN A CA 1
ATOM 1739 C C . ASN A 1 222 ? 0.723 16.538 23.516 1.00 53.34 222 ASN A C 1
ATOM 1741 O O . ASN A 1 222 ? 1.278 15.442 23.506 1.00 53.34 222 ASN A O 1
ATOM 1745 N N . ASN A 1 223 ? 0.763 17.411 22.498 1.00 55.28 223 ASN A N 1
ATOM 1746 C CA . ASN A 1 223 ? 1.360 17.247 21.150 1.00 55.28 223 ASN A CA 1
ATOM 1747 C C . ASN A 1 223 ? 0.381 17.010 19.982 1.00 55.28 223 ASN A C 1
ATOM 1749 O O . ASN A 1 223 ? 0.825 16.775 18.858 1.00 55.28 223 ASN A O 1
ATOM 1753 N N . THR A 1 224 ? -0.932 17.117 20.190 1.00 55.19 224 THR A N 1
ATOM 1754 C CA . THR A 1 224 ? -1.902 17.024 19.082 1.00 55.19 224 THR A CA 1
ATOM 1755 C C . THR A 1 224 ? -1.932 18.319 18.254 1.00 55.19 224 THR A C 1
ATOM 1757 O O . THR A 1 224 ? -2.059 19.415 18.805 1.00 55.19 224 THR A O 1
ATOM 1760 N N . ILE A 1 225 ? -1.821 18.203 16.924 1.00 59.91 225 ILE A N 1
ATOM 1761 C CA . ILE A 1 225 ? -1.937 19.327 15.979 1.00 59.91 225 ILE A CA 1
ATOM 1762 C C . ILE A 1 225 ? -3.339 19.324 15.379 1.00 59.91 225 ILE A C 1
ATOM 1764 O O . ILE A 1 225 ? -3.760 18.321 14.808 1.00 59.91 225 ILE A O 1
ATOM 1768 N N . PHE A 1 226 ? -4.030 20.461 15.449 1.00 61.59 226 PHE A N 1
ATOM 1769 C CA . PHE A 1 226 ? -5.338 20.624 14.822 1.00 61.59 226 PHE A CA 1
ATOM 1770 C C . PHE A 1 226 ? -5.196 21.420 13.527 1.00 61.59 226 PHE A C 1
ATOM 1772 O O . PHE A 1 226 ? -4.672 22.540 13.518 1.00 61.59 226 PHE A O 1
ATOM 1779 N N . TYR A 1 227 ? -5.684 20.832 12.436 1.00 59.09 227 TYR A N 1
ATOM 1780 C CA . TYR A 1 227 ? -5.753 21.469 11.129 1.00 59.09 227 TYR A CA 1
ATOM 1781 C C . TYR A 1 227 ? -7.195 21.865 10.836 1.00 59.09 227 TYR A C 1
ATOM 1783 O O . TYR A 1 227 ? -8.105 21.048 10.945 1.00 59.09 227 TYR A O 1
ATOM 1791 N N . LEU A 1 228 ? -7.400 23.116 10.432 1.00 61.41 228 LEU A N 1
ATOM 1792 C CA . LEU A 1 228 ? -8.670 23.571 9.886 1.00 61.41 228 LEU A CA 1
ATOM 1793 C C . LEU A 1 228 ? -8.489 23.856 8.398 1.00 61.41 228 LEU A C 1
ATOM 1795 O O . LEU A 1 228 ? -7.755 24.778 8.035 1.00 61.41 228 LEU A O 1
ATOM 1799 N N . PHE A 1 229 ? -9.189 23.103 7.555 1.00 57.09 229 PHE A N 1
ATOM 1800 C CA . PHE A 1 229 ? -9.294 23.358 6.121 1.00 57.09 229 PHE A CA 1
ATOM 1801 C C . PHE A 1 229 ? -10.688 23.900 5.811 1.00 57.09 229 PHE A C 1
ATOM 1803 O O . PHE A 1 229 ? -11.684 23.343 6.270 1.00 57.09 229 PHE A O 1
ATOM 1810 N N . THR A 1 230 ? -10.784 24.989 5.046 1.00 55.78 230 THR A N 1
ATOM 1811 C CA . THR A 1 230 ? -12.081 25.453 4.536 1.00 55.78 230 THR A CA 1
ATOM 1812 C C . THR A 1 230 ? -12.335 24.928 3.129 1.00 55.78 230 THR A C 1
ATOM 1814 O O . THR A 1 230 ? -11.419 24.775 2.328 1.00 55.78 230 THR A O 1
ATOM 1817 N N . ASN A 1 231 ? -13.608 24.686 2.807 1.00 49.84 231 ASN A N 1
ATOM 1818 C CA . ASN A 1 231 ? -14.060 24.180 1.501 1.00 49.84 231 ASN A CA 1
ATOM 1819 C C . ASN A 1 231 ? -13.851 25.186 0.340 1.00 49.84 231 ASN A C 1
ATOM 1821 O O . ASN A 1 231 ? -14.115 24.904 -0.824 1.00 49.84 231 ASN A O 1
ATOM 1825 N N . THR A 1 232 ? -13.373 26.392 0.641 1.00 50.12 232 THR A N 1
ATOM 1826 C CA . THR A 1 232 ? -12.878 27.340 -0.356 1.00 50.12 232 THR A CA 1
ATOM 1827 C C . THR A 1 232 ? -11.358 27.217 -0.371 1.00 50.12 232 THR A C 1
ATOM 1829 O O . THR A 1 232 ? -10.742 27.550 0.634 1.00 50.12 232 THR A O 1
ATOM 1832 N N . ASN A 1 233 ? -10.784 26.740 -1.481 1.00 46.88 233 ASN A N 1
ATOM 1833 C CA . ASN A 1 233 ? -9.375 26.374 -1.761 1.00 46.88 233 ASN A CA 1
ATOM 1834 C C . ASN A 1 233 ? -8.234 27.356 -1.350 1.00 46.88 233 ASN A C 1
ATOM 1836 O O . ASN A 1 233 ? -7.145 27.302 -1.919 1.00 46.88 233 ASN A O 1
ATOM 1840 N N . THR A 1 234 ? -8.433 28.282 -0.416 1.00 47.94 234 THR A N 1
ATOM 1841 C CA . THR A 1 234 ? -7.543 29.419 -0.150 1.00 47.94 234 THR A CA 1
ATOM 1842 C C . THR A 1 234 ? -7.283 29.702 1.330 1.00 47.94 234 THR A C 1
ATOM 1844 O O . THR A 1 234 ? -6.612 30.688 1.636 1.00 47.94 234 THR A O 1
ATOM 1847 N N . SER A 1 235 ? -7.768 28.900 2.286 1.00 51.41 235 SER A N 1
ATOM 1848 C CA . SER A 1 235 ? -7.497 29.172 3.708 1.00 51.41 235 SER A CA 1
ATOM 1849 C C . SER A 1 235 ? -7.328 27.911 4.551 1.00 51.41 235 SER A C 1
ATOM 1851 O O . SER A 1 235 ? -8.225 27.077 4.645 1.00 51.41 235 SER A O 1
ATOM 1853 N N . ALA A 1 236 ? -6.173 27.818 5.210 1.00 52.41 236 ALA A N 1
ATOM 1854 C CA . ALA A 1 236 ? -5.904 26.853 6.265 1.00 52.41 236 ALA A CA 1
ATOM 1855 C C . ALA A 1 236 ? -5.429 27.599 7.517 1.00 52.41 236 ALA A C 1
ATOM 1857 O O . ALA A 1 236 ? -4.653 28.553 7.416 1.00 52.41 236 ALA A O 1
ATOM 1858 N N . ALA A 1 237 ? -5.892 27.167 8.687 1.00 55.47 237 ALA A N 1
ATOM 1859 C CA . ALA A 1 237 ? -5.393 27.639 9.973 1.00 55.47 237 ALA A CA 1
ATOM 1860 C C . ALA A 1 237 ? -4.814 26.455 10.747 1.00 55.47 237 ALA A C 1
ATOM 1862 O O . ALA A 1 237 ? -5.403 25.373 10.770 1.00 55.47 237 ALA A O 1
ATOM 1863 N N . VAL A 1 238 ? -3.659 26.669 11.376 1.00 54.34 238 VAL A N 1
ATOM 1864 C CA . VAL A 1 238 ? -3.003 25.669 12.222 1.00 54.34 238 VAL A CA 1
ATOM 1865 C C . VAL A 1 238 ? -2.933 26.209 13.636 1.00 54.34 238 VAL A C 1
ATOM 1867 O O . VAL A 1 238 ? -2.398 27.293 13.870 1.00 54.34 238 VAL A O 1
ATOM 1870 N N . VAL A 1 239 ? -3.506 25.451 14.568 1.00 54.22 239 VAL A N 1
ATOM 1871 C CA . VAL A 1 239 ? -3.510 25.775 15.993 1.00 54.22 239 VAL A CA 1
ATOM 1872 C C . VAL A 1 239 ? -2.711 24.704 16.710 1.00 54.22 239 VAL A C 1
ATOM 1874 O O . VAL A 1 239 ? -2.978 23.511 16.574 1.00 54.22 239 VAL A O 1
ATOM 1877 N N . THR A 1 240 ? -1.706 25.140 17.462 1.00 52.38 240 THR A N 1
ATOM 1878 C CA . THR A 1 240 ? -0.788 24.251 18.173 1.00 52.38 240 THR A CA 1
ATOM 1879 C C . THR A 1 240 ? -0.842 24.568 19.657 1.00 52.38 240 THR A C 1
ATOM 1881 O O . THR A 1 240 ? -0.709 25.733 20.038 1.00 52.38 240 THR A O 1
ATOM 1884 N N . PHE A 1 241 ? -1.017 23.545 20.487 1.00 48.91 241 PHE A N 1
ATOM 1885 C CA . PHE A 1 241 ? -1.006 23.668 21.940 1.00 48.91 241 PHE A CA 1
ATOM 1886 C C . PHE A 1 241 ? 0.270 23.016 22.489 1.00 48.91 241 PHE A C 1
ATOM 1888 O O . PHE A 1 241 ? 0.425 21.801 22.404 1.00 48.91 241 PHE A O 1
ATOM 1895 N N . ASP A 1 242 ? 1.188 23.830 23.018 1.00 53.50 242 ASP A N 1
ATOM 1896 C CA . ASP A 1 242 ? 2.416 23.377 23.687 1.00 53.50 242 ASP A CA 1
ATOM 1897 C C . ASP A 1 242 ? 2.499 24.015 25.086 1.00 53.50 242 ASP A C 1
ATOM 1899 O O . ASP A 1 242 ? 2.831 25.200 25.200 1.00 53.50 242 ASP A O 1
ATOM 1903 N N . PRO A 1 243 ? 2.187 23.265 26.156 1.00 47.16 243 PRO A N 1
ATOM 1904 C CA . PRO A 1 243 ? 2.244 23.781 27.517 1.00 47.16 243 PRO A CA 1
ATOM 1905 C C . PRO A 1 243 ? 3.674 23.912 28.081 1.00 47.16 243 PRO A C 1
ATOM 1907 O O . PRO A 1 243 ? 3.818 24.437 29.183 1.00 47.16 243 PRO A O 1
ATOM 1910 N N . GLN A 1 244 ? 4.728 23.459 27.380 1.00 53.84 244 GLN A N 1
ATOM 1911 C CA . GLN A 1 244 ? 6.095 23.362 27.929 1.00 53.84 244 GLN A CA 1
ATOM 1912 C C . GLN A 1 244 ? 7.143 24.293 27.284 1.00 53.84 244 GLN A C 1
ATOM 1914 O O . GLN A 1 244 ? 8.327 24.209 27.602 1.00 53.84 244 GLN A O 1
ATOM 1919 N N . GLY A 1 245 ? 6.726 25.267 26.472 1.00 47.94 245 GLY A N 1
ATOM 1920 C CA . GLY A 1 245 ? 7.502 26.501 26.285 1.00 47.94 245 GLY A CA 1
ATOM 1921 C C . GLY A 1 245 ? 8.608 26.503 25.222 1.00 47.94 245 GLY A C 1
ATOM 1922 O O . GLY A 1 245 ? 9.346 27.483 25.154 1.00 47.94 245 GLY A O 1
ATOM 1923 N N . ASN A 1 246 ? 8.685 25.519 24.319 1.00 51.25 246 ASN A N 1
ATOM 1924 C CA . ASN A 1 246 ? 9.547 25.596 23.121 1.00 51.25 246 ASN A CA 1
ATOM 1925 C C . ASN A 1 246 ? 8.733 25.857 21.836 1.00 51.25 246 ASN A C 1
ATOM 1927 O O . ASN A 1 246 ? 9.056 25.395 20.738 1.00 51.25 246 ASN A O 1
ATOM 1931 N N . SER A 1 247 ? 7.693 26.681 21.975 1.00 55.09 247 SER A N 1
ATOM 1932 C CA . SER A 1 247 ? 6.634 26.924 20.985 1.00 55.09 247 SER A CA 1
ATOM 1933 C C . SER A 1 247 ? 7.103 27.502 19.639 1.00 55.09 247 SER A C 1
ATOM 1935 O O . SER A 1 247 ? 6.460 27.297 18.607 1.00 55.09 247 SER A O 1
ATOM 1937 N N . HIS A 1 248 ? 8.241 28.199 19.606 1.00 57.72 248 HIS A N 1
ATOM 1938 C CA . HIS A 1 248 ? 8.712 28.909 18.412 1.00 57.72 248 HIS A CA 1
ATOM 1939 C C . HIS A 1 248 ? 9.308 27.984 17.338 1.00 57.72 248 HIS A C 1
ATOM 1941 O O . HIS A 1 248 ? 9.156 28.251 16.143 1.00 57.72 248 HIS A O 1
ATOM 1947 N N . HIS A 1 249 ? 9.946 26.875 17.729 1.00 58.75 249 HIS A N 1
ATOM 1948 C CA . HIS A 1 249 ? 10.454 25.884 16.773 1.00 58.75 249 HIS A CA 1
ATOM 1949 C C . HIS A 1 249 ? 9.313 25.122 16.094 1.00 58.75 249 HIS A C 1
ATOM 1951 O O . HIS A 1 249 ? 9.384 24.809 14.906 1.00 58.75 249 HIS A O 1
ATOM 1957 N N . PHE A 1 250 ? 8.229 24.886 16.828 1.00 61.34 250 PHE A N 1
ATOM 1958 C CA . PHE A 1 250 ? 7.092 24.124 16.340 1.00 61.34 250 PHE A CA 1
ATOM 1959 C C . PHE A 1 250 ? 6.227 24.916 15.358 1.00 61.34 250 PHE A C 1
ATOM 1961 O O . PHE A 1 250 ? 5.948 24.434 14.261 1.00 61.34 250 PHE A O 1
ATOM 1968 N N . ALA A 1 251 ? 5.891 26.170 15.687 1.00 60.66 251 ALA A N 1
ATOM 1969 C CA . ALA A 1 251 ? 5.174 27.060 14.773 1.00 60.66 251 ALA A CA 1
ATOM 1970 C C . ALA A 1 251 ? 5.940 27.247 13.453 1.00 60.66 251 ALA A C 1
ATOM 1972 O O . ALA A 1 251 ? 5.347 27.247 12.376 1.00 60.66 251 ALA A O 1
ATOM 1973 N N . ARG A 1 252 ? 7.274 27.329 13.526 1.00 65.00 252 ARG A N 1
ATOM 1974 C CA . ARG A 1 252 ? 8.156 27.390 12.356 1.00 65.00 252 ARG A CA 1
ATOM 1975 C C . ARG A 1 252 ? 8.108 26.112 11.511 1.00 65.00 252 ARG A C 1
ATOM 1977 O O . ARG A 1 252 ? 8.058 26.223 10.289 1.00 65.00 252 ARG A O 1
ATOM 1984 N N . ASN A 1 253 ? 8.101 24.933 12.133 1.00 63.81 253 ASN A N 1
ATOM 1985 C CA . ASN A 1 253 ? 8.029 23.646 11.432 1.00 63.81 253 ASN A CA 1
ATOM 1986 C C . ASN A 1 253 ? 6.656 23.413 10.784 1.00 63.81 253 ASN A C 1
ATOM 1988 O O . ASN A 1 253 ? 6.568 22.967 9.640 1.00 63.81 253 ASN A O 1
ATOM 1992 N N . ALA A 1 254 ? 5.580 23.767 11.487 1.00 66.50 254 ALA A N 1
ATOM 1993 C CA . ALA A 1 254 ? 4.231 23.726 10.938 1.00 66.50 254 ALA A CA 1
ATOM 1994 C C . ALA A 1 254 ? 4.107 24.681 9.743 1.00 66.50 254 ALA A C 1
ATOM 1996 O O . ALA A 1 254 ? 3.680 24.276 8.666 1.00 66.50 254 ALA A O 1
ATOM 1997 N N . MET A 1 255 ? 4.587 25.919 9.893 1.00 65.19 255 MET A N 1
ATOM 1998 C CA . MET A 1 255 ? 4.685 26.894 8.806 1.00 65.19 255 MET A CA 1
ATOM 1999 C C . MET A 1 255 ? 5.486 26.356 7.616 1.00 65.19 255 MET A C 1
ATOM 2001 O O . MET A 1 255 ? 5.013 26.445 6.488 1.00 65.19 255 MET A O 1
ATOM 2005 N N . SER A 1 256 ? 6.671 25.769 7.820 1.00 67.88 256 SER A N 1
ATOM 2006 C CA . SER A 1 256 ? 7.454 25.245 6.694 1.00 67.88 256 SER A CA 1
ATOM 2007 C C . SER A 1 256 ? 6.669 24.201 5.901 1.00 67.88 256 SER A C 1
ATOM 2009 O O . SER A 1 256 ? 6.649 24.277 4.677 1.00 67.88 256 SER A O 1
ATOM 2011 N N . LEU A 1 257 ? 5.943 23.311 6.582 1.00 64.00 257 LEU A N 1
ATOM 2012 C CA . LEU A 1 257 ? 5.138 22.271 5.940 1.00 64.00 257 LEU A CA 1
ATOM 2013 C C . LEU A 1 257 ? 3.909 22.836 5.213 1.00 64.00 257 LEU A C 1
ATOM 2015 O O . LEU A 1 257 ? 3.669 22.470 4.064 1.00 64.00 257 LEU A O 1
ATOM 2019 N N . ILE A 1 258 ? 3.176 23.771 5.830 1.00 65.44 258 ILE A N 1
ATOM 2020 C CA . ILE A 1 258 ? 2.004 24.432 5.219 1.00 65.44 258 ILE A CA 1
ATOM 2021 C C . ILE A 1 258 ? 2.390 25.111 3.905 1.00 65.44 258 ILE A C 1
ATOM 2023 O O . ILE A 1 258 ? 1.651 25.059 2.923 1.00 65.44 258 ILE A O 1
ATOM 2027 N N . PHE A 1 259 ? 3.571 25.726 3.864 1.00 65.94 259 PHE A N 1
ATOM 2028 C CA . PHE A 1 259 ? 4.063 26.382 2.663 1.00 65.94 259 PHE A CA 1
ATOM 2029 C C . PHE A 1 259 ? 4.976 25.492 1.811 1.00 65.94 259 PHE A C 1
ATOM 2031 O O . PHE A 1 259 ? 5.764 26.020 1.034 1.00 65.94 259 PHE A O 1
ATOM 2038 N N . GLY A 1 260 ? 4.877 24.163 1.926 1.00 64.62 260 GLY A N 1
ATOM 2039 C CA . GLY A 1 260 ? 5.540 23.197 1.041 1.00 64.62 260 GLY A CA 1
ATOM 2040 C C . GLY A 1 260 ? 7.070 23.158 1.115 1.00 64.62 260 GLY A C 1
ATOM 2041 O O . GLY A 1 260 ? 7.706 22.602 0.224 1.00 64.62 260 GLY A O 1
ATOM 2042 N N . SER A 1 261 ? 7.673 23.733 2.156 1.00 73.50 261 SER A N 1
ATOM 2043 C CA . SER A 1 261 ? 9.098 23.587 2.445 1.00 73.50 261 SER A CA 1
ATOM 2044 C C . SER A 1 261 ? 9.342 22.305 3.237 1.00 73.50 261 SER A C 1
ATOM 2046 O O . SER A 1 261 ? 8.806 22.108 4.327 1.00 73.50 261 SER A O 1
ATOM 2048 N N . ILE A 1 262 ? 10.236 21.463 2.724 1.00 69.31 262 ILE A N 1
ATOM 2049 C CA . ILE A 1 262 ? 10.749 20.282 3.436 1.00 69.31 262 ILE A CA 1
ATOM 2050 C C . ILE A 1 262 ? 11.873 20.634 4.426 1.00 69.31 262 ILE A C 1
ATOM 2052 O O . ILE A 1 262 ? 12.370 19.763 5.138 1.00 69.31 262 ILE A O 1
ATOM 2056 N N . ARG A 1 263 ? 12.308 21.902 4.473 1.00 72.06 263 ARG A N 1
ATOM 2057 C CA . ARG A 1 263 ? 13.438 22.355 5.297 1.00 72.06 263 ARG A CA 1
ATOM 2058 C C . ARG A 1 263 ? 12.948 23.125 6.513 1.00 72.06 263 ARG A C 1
ATOM 2060 O O . ARG A 1 263 ? 12.316 24.174 6.395 1.00 72.06 263 ARG A O 1
ATOM 2067 N N . GLN A 1 264 ? 13.308 22.609 7.683 1.00 67.38 264 GLN A N 1
ATOM 2068 C CA . GLN A 1 264 ? 12.965 23.179 8.989 1.00 67.38 264 GLN A CA 1
ATOM 2069 C C . GLN A 1 264 ? 13.956 24.287 9.407 1.00 67.38 264 GLN A C 1
ATOM 2071 O O . GLN A 1 264 ? 13.589 25.291 10.025 1.00 67.38 264 GLN A O 1
ATOM 2076 N N . TRP A 1 265 ? 15.219 24.175 8.976 1.00 69.62 265 TRP A N 1
ATOM 2077 C CA . TRP A 1 265 ? 16.327 25.037 9.404 1.00 69.62 265 TRP A CA 1
ATOM 2078 C C . TRP A 1 265 ? 16.801 25.995 8.306 1.00 69.62 265 TRP A C 1
ATOM 2080 O O . TRP A 1 265 ? 17.965 26.020 7.928 1.00 69.62 265 TRP A O 1
ATOM 2090 N N . GLY A 1 266 ? 15.876 26.822 7.816 1.00 70.31 266 GLY A N 1
ATOM 2091 C CA . GLY A 1 266 ? 16.176 27.932 6.908 1.00 70.31 266 GLY A CA 1
ATOM 2092 C C . GLY A 1 266 ? 15.524 27.746 5.545 1.00 70.31 266 GLY A C 1
ATOM 2093 O O . GLY A 1 266 ? 15.455 26.636 5.032 1.00 70.31 266 GLY A O 1
ATOM 2094 N N . PHE A 1 267 ? 15.026 28.849 4.987 1.00 79.75 267 PHE A N 1
ATOM 2095 C CA . PHE A 1 267 ? 14.356 28.862 3.689 1.00 79.75 267 PHE A CA 1
ATOM 2096 C C . PHE A 1 267 ? 15.331 29.346 2.630 1.00 79.75 267 PHE A C 1
ATOM 2098 O O . PHE A 1 267 ? 15.813 30.488 2.698 1.00 79.75 267 PHE A O 1
ATOM 2105 N N . ASP A 1 268 ? 15.614 28.499 1.650 1.00 77.56 268 ASP A N 1
ATOM 2106 C CA . ASP A 1 268 ? 16.411 28.911 0.511 1.00 77.56 268 ASP A CA 1
ATOM 2107 C C . ASP A 1 268 ? 15.583 29.773 -0.460 1.00 77.56 268 ASP A C 1
ATOM 2109 O O . ASP A 1 268 ? 14.415 30.111 -0.235 1.00 77.56 268 ASP A O 1
ATOM 2113 N N . ARG A 1 269 ? 16.210 30.214 -1.552 1.00 81.38 269 ARG A N 1
ATOM 2114 C CA . ARG A 1 269 ? 15.545 31.084 -2.529 1.00 81.38 269 ARG A CA 1
ATOM 2115 C C . ARG A 1 269 ? 14.379 30.385 -3.244 1.00 81.38 269 ARG A C 1
ATOM 2117 O O . ARG A 1 269 ? 13.452 31.072 -3.673 1.00 81.38 269 ARG A O 1
ATOM 2124 N N . SER A 1 270 ? 14.422 29.060 -3.380 1.00 79.12 270 SER A N 1
ATOM 2125 C CA . SER A 1 270 ? 13.367 28.256 -4.000 1.00 79.12 270 SER A CA 1
ATOM 2126 C C . SER A 1 270 ? 12.182 28.056 -3.055 1.00 79.12 270 SER A C 1
ATOM 2128 O O . SER A 1 270 ? 11.050 28.293 -3.478 1.00 79.12 270 SER A O 1
ATOM 2130 N N . ASP A 1 271 ? 12.441 27.800 -1.769 1.00 75.00 271 ASP A N 1
ATOM 2131 C CA . ASP A 1 271 ? 11.415 27.715 -0.727 1.00 75.00 271 ASP A CA 1
ATOM 2132 C C . ASP A 1 271 ? 10.650 29.043 -0.654 1.00 75.00 271 ASP A C 1
ATOM 2134 O O . ASP A 1 271 ? 9.434 29.088 -0.814 1.00 75.00 271 ASP A O 1
ATOM 2138 N N . LYS A 1 272 ? 11.369 30.172 -0.566 1.00 79.50 272 LYS A N 1
ATOM 2139 C CA . LYS A 1 272 ? 10.760 31.516 -0.549 1.00 79.50 272 LYS A CA 1
ATOM 2140 C C . LYS A 1 272 ? 9.934 31.815 -1.804 1.00 79.50 272 LYS A C 1
ATOM 2142 O O . LYS A 1 272 ? 8.917 32.505 -1.718 1.00 79.50 272 LYS A O 1
ATOM 2147 N N . LYS A 1 273 ? 10.356 31.323 -2.976 1.00 80.94 273 LYS A N 1
ATOM 2148 C CA . LYS A 1 273 ? 9.615 31.487 -4.237 1.00 80.94 273 LYS A CA 1
ATOM 2149 C C . LYS A 1 273 ? 8.301 30.707 -4.202 1.00 80.94 273 LYS A C 1
ATOM 2151 O O . LYS A 1 273 ? 7.280 31.259 -4.603 1.00 80.94 273 LYS A O 1
ATOM 2156 N N . TYR A 1 274 ? 8.325 29.475 -3.703 1.00 74.75 274 TYR A N 1
ATOM 2157 C CA . TYR A 1 274 ? 7.134 28.642 -3.569 1.00 74.75 274 TYR A CA 1
ATOM 2158 C C . TYR A 1 274 ? 6.172 29.203 -2.513 1.00 74.75 274 TYR A C 1
ATOM 2160 O O . TYR A 1 274 ? 5.000 29.410 -2.812 1.00 74.75 274 TYR A O 1
ATOM 2168 N N . MET A 1 275 ? 6.681 29.602 -1.340 1.00 74.25 275 MET A N 1
ATOM 2169 C CA . MET A 1 275 ? 5.895 30.304 -0.316 1.00 74.25 275 MET A CA 1
ATOM 2170 C C . MET A 1 275 ? 5.185 31.529 -0.910 1.00 74.25 275 MET A C 1
ATOM 2172 O O . MET A 1 275 ? 3.984 31.704 -0.724 1.00 74.25 275 MET A O 1
ATOM 2176 N N . LYS A 1 276 ? 5.900 32.354 -1.691 1.00 73.19 276 LYS A N 1
ATOM 2177 C CA . LYS A 1 276 ? 5.331 33.535 -2.360 1.00 73.19 276 LYS A CA 1
ATOM 2178 C C . LYS A 1 276 ? 4.242 33.174 -3.377 1.00 73.19 276 LYS A C 1
ATOM 2180 O O . LYS A 1 276 ? 3.268 33.910 -3.489 1.00 73.19 276 LYS A O 1
ATOM 2185 N N . GLN A 1 277 ? 4.387 32.067 -4.106 1.00 71.06 277 GLN A N 1
ATOM 2186 C CA . GLN A 1 277 ? 3.355 31.570 -5.024 1.00 71.06 277 GLN A CA 1
ATOM 2187 C C . GLN A 1 277 ? 2.107 31.102 -4.270 1.00 71.06 277 GLN A C 1
ATOM 2189 O O . GLN A 1 277 ? 0.998 31.432 -4.682 1.00 71.06 277 GLN A O 1
ATOM 2194 N N . THR A 1 278 ? 2.276 30.397 -3.150 1.00 64.75 278 THR A N 1
ATOM 2195 C CA . THR A 1 278 ? 1.169 30.005 -2.268 1.00 64.75 278 THR A CA 1
ATOM 2196 C C . THR A 1 278 ? 0.446 31.235 -1.717 1.00 64.75 278 THR A C 1
ATOM 2198 O O . THR A 1 278 ? -0.772 31.317 -1.824 1.00 64.75 278 THR A O 1
ATOM 2201 N N . PHE A 1 279 ? 1.178 32.249 -1.239 1.00 66.19 279 PHE A N 1
ATOM 2202 C CA . PHE A 1 279 ? 0.578 33.515 -0.800 1.00 66.19 279 PHE A CA 1
ATOM 2203 C C . PHE A 1 279 ? -0.155 34.251 -1.927 1.00 66.19 279 PHE A C 1
ATOM 2205 O O . PHE A 1 279 ? -1.255 34.750 -1.708 1.00 66.19 279 PHE A O 1
ATOM 2212 N N . ALA A 1 280 ? 0.412 34.298 -3.136 1.00 65.31 280 ALA A N 1
ATOM 2213 C CA . ALA A 1 280 ? -0.239 34.936 -4.280 1.00 65.31 280 ALA A CA 1
ATOM 2214 C C . ALA A 1 280 ? -1.592 34.281 -4.608 1.00 65.31 280 ALA A C 1
ATOM 2216 O O . ALA A 1 280 ? -2.563 34.993 -4.849 1.00 65.31 280 ALA A O 1
ATOM 2217 N N . ARG A 1 281 ? 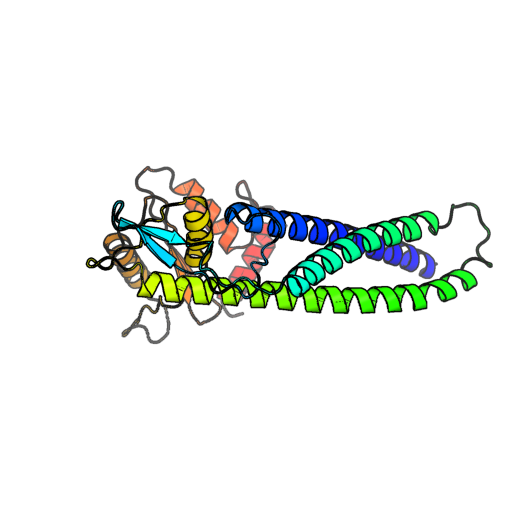-1.681 32.945 -4.511 1.00 59.62 281 ARG A N 1
ATOM 2218 C CA . ARG A 1 281 ? -2.939 32.196 -4.684 1.00 59.62 281 ARG A CA 1
ATOM 2219 C C . ARG A 1 281 ? -3.974 32.528 -3.607 1.00 59.62 281 ARG A C 1
ATOM 2221 O O . ARG A 1 281 ? -5.160 32.593 -3.912 1.00 59.62 281 ARG A O 1
ATOM 2228 N N . CYS A 1 282 ? -3.542 32.775 -2.370 1.00 52.78 282 CYS A N 1
ATOM 2229 C CA . CYS A 1 282 ? -4.445 33.162 -1.282 1.00 52.78 282 CYS A CA 1
ATOM 2230 C C . CYS A 1 282 ? -4.978 34.598 -1.418 1.00 52.78 282 CYS A C 1
ATOM 2232 O O . CYS A 1 282 ? -6.054 34.891 -0.905 1.00 52.78 282 CYS A O 1
ATOM 2234 N N . HIS A 1 283 ? -4.262 35.488 -2.112 1.00 55.66 283 HIS A N 1
ATOM 2235 C CA . HIS A 1 283 ? -4.681 36.879 -2.317 1.00 55.66 283 HIS A CA 1
ATOM 2236 C C . HIS A 1 283 ? -5.608 37.097 -3.524 1.00 55.66 283 HIS A C 1
ATOM 2238 O O . HIS A 1 283 ? -6.028 38.229 -3.748 1.00 55.66 283 HIS A O 1
ATOM 2244 N N . GLY A 1 284 ? -5.970 36.043 -4.263 1.00 51.69 284 GLY A N 1
ATOM 2245 C CA . GLY A 1 284 ? -6.966 36.132 -5.336 1.00 51.69 284 GLY A CA 1
ATOM 2246 C C . GLY A 1 284 ? -6.542 36.982 -6.540 1.00 51.69 284 GLY A C 1
ATOM 2247 O O . GLY A 1 284 ? -7.413 37.556 -7.188 1.00 51.69 284 GLY A O 1
ATOM 2248 N N . ASN A 1 285 ? -5.236 37.056 -6.824 1.00 44.59 285 ASN A N 1
ATOM 2249 C CA . ASN A 1 285 ? -4.709 37.579 -8.090 1.00 44.59 285 ASN A CA 1
ATOM 2250 C C . ASN A 1 285 ? -4.466 36.451 -9.093 1.00 44.59 285 ASN A C 1
ATOM 2252 O O . ASN A 1 285 ? -3.891 35.415 -8.678 1.00 44.59 285 ASN A O 1
#